Protein AF-A0A386RF47-F1 (afdb_monomer)

Sequence (191 aa):
MPALINGEPAQDITVKVTYTKDGATKPGTGDDHKGDKPGQDNTVKVTVQFLDQDEDDKIVTDADQVMTGKAGNKIDWKLNSDGKLELNAPKHYVLGDNKNNPDFNNFPDLFSDADQTYKVYVKHAKELVSAATHEGDSNYYRRITRAITQNVPGQKPTTITDSIIFTRNGVKDEVTGDVTYGKWTLATTDK

InterPro domains:
  IPR041495 Mub B2-like domain [PF17966] (141-188)
  IPR041558 Mucin binding domain [PF17965] (45-124)

Structure (mmCIF, N/CA/C/O backbone):
data_AF-A0A386RF47-F1
#
_entry.id   AF-A0A386RF47-F1
#
loop_
_atom_site.group_PDB
_atom_site.id
_atom_site.type_symbol
_atom_site.label_atom_id
_atom_site.label_alt_id
_atom_site.label_comp_id
_atom_site.label_asym_id
_atom_site.label_entity_id
_atom_site.label_seq_id
_atom_site.pdbx_PDB_ins_code
_atom_site.Cartn_x
_atom_site.Cartn_y
_atom_site.Cartn_z
_atom_site.occupancy
_atom_site.B_iso_or_equiv
_atom_site.auth_seq_id
_atom_site.auth_comp_id
_atom_site.auth_asym_id
_atom_site.auth_atom_id
_atom_site.pdbx_PDB_model_num
ATOM 1 N N . MET A 1 1 ? -22.511 -10.247 29.618 1.00 41.19 1 MET A N 1
ATOM 2 C CA . MET A 1 1 ? -23.166 -10.262 28.290 1.00 41.19 1 MET A CA 1
ATOM 3 C C . MET A 1 1 ? -22.098 -9.906 27.270 1.00 41.19 1 MET A C 1
ATOM 5 O O . MET A 1 1 ? -21.335 -8.994 27.577 1.00 41.19 1 MET A O 1
ATOM 9 N N . PRO A 1 2 ? -21.940 -10.641 26.158 1.00 48.72 2 PRO A N 1
ATOM 10 C CA . PRO A 1 2 ? -20.833 -10.398 25.244 1.00 48.72 2 PRO A CA 1
ATOM 11 C C . PRO A 1 2 ? -21.065 -9.047 24.565 1.00 48.72 2 PRO A C 1
ATOM 13 O O . PRO A 1 2 ? -22.069 -8.844 23.895 1.00 48.72 2 PRO A O 1
ATOM 16 N N . ALA A 1 3 ? -20.160 -8.103 24.801 1.00 56.44 3 ALA A N 1
ATOM 17 C CA . ALA A 1 3 ? -20.236 -6.730 24.304 1.00 56.44 3 ALA A CA 1
ATOM 18 C C . ALA A 1 3 ? -19.913 -6.587 22.800 1.00 56.44 3 ALA A C 1
ATOM 20 O O . ALA A 1 3 ? -19.839 -5.475 22.279 1.00 56.44 3 ALA A O 1
ATOM 21 N N . LEU A 1 4 ? -19.740 -7.717 22.111 1.00 50.25 4 LEU A N 1
ATOM 22 C CA . LEU A 1 4 ? -19.580 -7.803 20.668 1.00 50.25 4 LEU A CA 1
ATOM 23 C C . LEU A 1 4 ? -20.781 -8.543 20.072 1.00 50.25 4 LEU A C 1
ATOM 25 O O . LEU A 1 4 ? -21.104 -9.649 20.510 1.00 50.25 4 LEU A O 1
ATOM 29 N N . ILE A 1 5 ? -21.399 -7.958 19.049 1.00 53.66 5 ILE A N 1
ATOM 30 C CA . ILE A 1 5 ? -22.415 -8.599 18.207 1.00 53.66 5 ILE A CA 1
ATOM 31 C C . ILE A 1 5 ? -21.780 -8.749 16.821 1.00 53.66 5 ILE A C 1
ATOM 33 O O . ILE A 1 5 ? -21.400 -7.759 16.207 1.00 53.66 5 ILE A O 1
ATOM 37 N N . ASN A 1 6 ? -21.593 -9.987 16.352 1.00 62.91 6 ASN A N 1
ATOM 38 C CA . ASN A 1 6 ? -20.930 -10.303 15.073 1.00 62.91 6 ASN A CA 1
ATOM 39 C C . ASN A 1 6 ? -19.520 -9.693 14.891 1.00 62.91 6 ASN A C 1
ATOM 41 O O . ASN A 1 6 ? -19.099 -9.417 13.774 1.00 62.91 6 ASN A O 1
ATOM 45 N N . GLY A 1 7 ? -18.769 -9.499 15.981 1.00 56.91 7 GLY A N 1
ATOM 46 C CA . GLY A 1 7 ? -17.408 -8.946 15.929 1.00 56.91 7 GLY A CA 1
ATOM 47 C C . GLY A 1 7 ? -17.332 -7.415 15.930 1.00 56.91 7 GLY A C 1
ATOM 48 O O . GLY A 1 7 ? -16.228 -6.874 15.905 1.00 56.91 7 GLY A O 1
ATOM 49 N N . GLU A 1 8 ? -18.470 -6.724 16.029 1.00 59.91 8 GLU A N 1
ATOM 50 C CA . GLU A 1 8 ? -18.542 -5.279 16.249 1.00 59.91 8 GLU A CA 1
ATOM 51 C C . GLU A 1 8 ? -18.989 -4.932 17.680 1.00 59.91 8 GLU A C 1
ATOM 53 O O . GLU A 1 8 ? -19.813 -5.655 18.247 1.00 59.91 8 GLU A O 1
ATOM 58 N N . PRO A 1 9 ? -18.502 -3.821 18.271 1.00 56.47 9 PRO A N 1
ATOM 59 C CA . PRO A 1 9 ? -19.021 -3.280 19.522 1.00 56.47 9 PRO A CA 1
ATOM 60 C C . PRO A 1 9 ? -20.518 -2.999 19.411 1.00 56.47 9 PRO A C 1
ATOM 62 O O . PRO A 1 9 ? -20.956 -2.358 18.453 1.00 56.47 9 PRO A O 1
ATOM 65 N N . ALA A 1 10 ? -21.291 -3.481 20.386 1.00 51.41 10 ALA A N 1
ATOM 66 C CA . ALA A 1 10 ? -22.732 -3.251 20.448 1.00 51.41 10 ALA A CA 1
ATOM 67 C C . ALA A 1 10 ? -23.031 -1.742 20.451 1.00 51.41 10 ALA A C 1
ATOM 69 O O . ALA A 1 10 ? -22.541 -1.035 21.320 1.00 51.41 10 ALA A O 1
ATOM 70 N N . GLN A 1 11 ? -23.810 -1.247 19.487 1.00 43.16 11 GLN A N 1
ATOM 71 C CA . GLN A 1 11 ? -24.194 0.169 19.417 1.00 43.16 11 GLN A CA 1
ATOM 72 C C . GLN A 1 11 ? -25.084 0.552 20.613 1.00 43.16 11 GLN A C 1
ATOM 74 O O . GLN A 1 11 ? -25.848 -0.287 21.098 1.00 43.16 11 GLN A O 1
ATOM 79 N N . ASP A 1 12 ? -25.036 1.811 21.061 1.00 37.78 12 ASP A N 1
ATOM 80 C CA . ASP A 1 12 ? -26.032 2.346 21.996 1.00 37.78 12 ASP A CA 1
ATOM 81 C C . ASP A 1 12 ? -27.431 2.156 21.377 1.00 37.78 12 ASP A C 1
ATOM 83 O O . ASP A 1 12 ? -27.737 2.679 20.303 1.00 37.78 12 ASP A O 1
ATOM 87 N N . ILE A 1 13 ? -28.283 1.338 22.002 1.00 31.53 13 ILE A N 1
ATOM 88 C CA . ILE A 1 13 ? -29.559 0.936 21.399 1.00 31.53 13 ILE A CA 1
ATOM 89 C C . ILE A 1 13 ? -30.555 2.098 21.494 1.00 31.53 13 ILE A C 1
ATOM 91 O O . ILE A 1 13 ? -31.115 2.373 22.552 1.00 31.53 13 ILE A O 1
ATOM 95 N N . THR A 1 14 ? -30.833 2.749 20.365 1.00 26.83 14 THR A N 1
ATOM 96 C CA . THR A 1 14 ? -32.046 3.552 20.139 1.00 26.83 14 THR A CA 1
ATOM 97 C C . THR A 1 14 ? -32.549 3.294 18.716 1.00 26.83 14 THR A C 1
ATOM 99 O O . THR A 1 14 ? -31.851 3.555 17.742 1.00 26.83 14 THR A O 1
ATOM 102 N N . VAL A 1 15 ? -33.763 2.746 18.585 1.00 24.61 15 VAL A N 1
ATOM 103 C CA . VAL A 1 15 ? -34.334 2.260 17.313 1.00 24.61 15 VAL A CA 1
ATOM 104 C C . VAL A 1 15 ? -35.153 3.351 16.611 1.00 24.61 15 VAL A C 1
ATOM 106 O O . VAL A 1 15 ? -36.163 3.792 17.158 1.00 24.61 15 VAL A O 1
ATOM 109 N N . LYS A 1 16 ? -34.780 3.727 15.375 1.00 24.53 16 LYS A N 1
ATOM 110 C CA . LYS A 1 16 ? -35.642 4.410 14.379 1.00 24.53 16 LYS A CA 1
ATOM 111 C C . LYS A 1 16 ? -35.274 3.962 12.951 1.00 24.53 16 LYS A C 1
ATOM 113 O O . LYS A 1 16 ? -34.096 3.841 12.641 1.00 24.53 16 LYS A O 1
ATOM 118 N N . VAL A 1 17 ? -36.278 3.712 12.099 1.00 24.98 17 VAL A N 1
ATOM 119 C CA . VAL A 1 17 ? -36.166 3.083 10.758 1.00 24.98 17 VAL A CA 1
ATOM 120 C C . VAL A 1 17 ? -36.855 3.941 9.684 1.00 24.98 17 VAL A C 1
ATOM 122 O O . VAL A 1 17 ? -37.983 4.356 9.931 1.00 24.98 17 VAL A O 1
ATOM 125 N N . THR A 1 18 ? -36.238 4.114 8.496 1.00 23.58 18 THR A N 1
ATOM 126 C CA . THR A 1 18 ? -36.898 4.468 7.202 1.00 23.58 18 THR A CA 1
ATOM 127 C C . THR A 1 18 ? -35.959 4.281 5.981 1.00 23.58 18 THR A C 1
ATOM 129 O O . THR A 1 18 ? -34.751 4.432 6.131 1.00 23.58 18 THR A O 1
ATOM 132 N N . TYR A 1 19 ? -36.509 3.996 4.781 1.00 23.02 19 TYR A N 1
ATOM 133 C CA . TYR A 1 19 ? -35.810 3.687 3.502 1.00 23.02 19 TYR A CA 1
ATOM 134 C C . TYR A 1 19 ? -36.346 4.503 2.300 1.00 23.02 19 TYR A C 1
ATOM 136 O O . TYR A 1 19 ? -37.539 4.784 2.313 1.00 23.02 19 TYR A O 1
ATOM 144 N N . THR A 1 20 ? -35.534 4.721 1.235 1.00 24.47 20 THR A N 1
ATOM 145 C CA . THR A 1 20 ? -35.906 4.673 -0.222 1.00 24.47 20 THR A CA 1
ATOM 146 C C . THR A 1 20 ? -34.678 4.705 -1.184 1.00 24.47 20 THR A C 1
ATOM 148 O O . THR A 1 20 ? -33.558 4.886 -0.720 1.00 24.47 20 THR A O 1
ATOM 151 N N . LYS A 1 21 ? -34.903 4.489 -2.504 1.00 27.05 21 LYS A N 1
ATOM 152 C CA . LYS A 1 21 ? -34.100 3.780 -3.545 1.00 27.05 21 LYS A CA 1
ATOM 153 C C . LYS A 1 21 ? -33.828 4.585 -4.865 1.00 27.05 21 LYS A C 1
ATOM 155 O O . LYS A 1 21 ? -34.630 5.451 -5.183 1.00 27.05 21 LYS A O 1
ATOM 160 N N . ASP A 1 22 ? -32.779 4.166 -5.615 1.00 25.97 22 ASP A N 1
ATOM 161 C CA . ASP A 1 22 ? -32.371 4.234 -7.067 1.00 25.97 22 ASP A CA 1
ATOM 162 C C . ASP A 1 22 ? -32.354 5.509 -7.950 1.00 25.97 22 ASP A C 1
ATOM 164 O O . ASP A 1 22 ? -33.287 6.304 -7.963 1.00 25.97 22 ASP A O 1
ATOM 168 N N . GLY A 1 23 ? -31.372 5.537 -8.883 1.00 26.94 23 GLY A N 1
ATOM 169 C CA . GLY A 1 23 ? -31.487 6.127 -10.241 1.00 26.94 23 GLY A CA 1
ATOM 170 C C . GLY A 1 23 ? -30.151 6.396 -10.981 1.00 26.94 23 GLY A C 1
ATOM 171 O O . GLY A 1 23 ? -29.208 6.845 -10.352 1.00 26.94 23 GLY A O 1
ATOM 172 N N . ALA A 1 24 ? -30.056 6.138 -12.299 1.00 26.02 24 ALA A N 1
ATOM 173 C CA . ALA A 1 24 ? -28.822 5.929 -13.101 1.00 26.02 24 ALA A CA 1
ATOM 174 C C . ALA A 1 24 ? -28.455 6.999 -14.188 1.00 26.02 24 ALA A C 1
ATOM 176 O O . ALA A 1 24 ? -29.261 7.873 -14.489 1.00 26.02 24 ALA A O 1
ATOM 177 N N . THR A 1 25 ? -27.302 6.780 -14.875 1.00 24.55 25 THR A N 1
ATOM 178 C CA . THR A 1 25 ? -26.878 7.092 -16.293 1.00 24.55 25 THR A CA 1
ATOM 179 C C . THR A 1 25 ? -25.822 8.195 -16.639 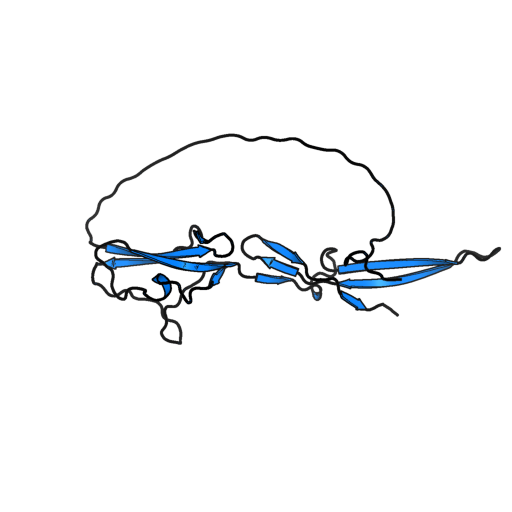1.00 24.55 25 THR A C 1
ATOM 181 O O . THR A 1 25 ? -25.787 9.262 -16.041 1.00 24.55 25 THR A O 1
ATOM 184 N N . LYS A 1 26 ? -24.955 7.870 -17.639 1.00 32.53 26 LYS A N 1
ATOM 185 C CA . LYS A 1 26 ? -23.865 8.612 -18.381 1.00 32.53 26 LYS A CA 1
ATOM 186 C C . LYS A 1 26 ? -24.443 9.259 -19.686 1.00 32.53 26 LYS A C 1
ATOM 188 O O . LYS A 1 26 ? -25.531 8.783 -20.020 1.00 32.53 26 LYS A O 1
ATOM 193 N N . PRO A 1 27 ? -23.817 10.180 -20.503 1.00 32.12 27 PRO A N 1
ATOM 194 C CA . PRO A 1 27 ? -22.562 9.964 -21.306 1.00 32.12 27 PRO A CA 1
ATOM 195 C C . PRO A 1 27 ? -21.744 11.206 -21.861 1.00 32.12 27 PRO A C 1
ATOM 197 O O . PRO A 1 27 ? -22.190 12.342 -21.768 1.00 32.12 27 PRO A O 1
ATOM 200 N N . GLY A 1 28 ? -20.597 10.937 -22.548 1.00 26.44 28 GLY A N 1
ATOM 201 C CA . GLY A 1 28 ? -19.960 11.704 -23.679 1.00 26.44 28 GLY A CA 1
ATOM 202 C C . GLY A 1 28 ? -18.738 12.628 -23.389 1.00 26.44 28 GLY A C 1
ATOM 203 O O . GLY A 1 28 ? -18.701 13.178 -22.298 1.00 26.44 28 GLY A O 1
ATOM 204 N N . THR A 1 29 ? -17.734 12.948 -24.249 1.00 23.41 29 THR A N 1
ATOM 205 C CA . THR A 1 29 ? -17.041 12.410 -25.477 1.00 23.41 29 THR A CA 1
ATOM 206 C C . THR A 1 29 ? -15.908 13.391 -25.932 1.00 23.41 29 THR A C 1
ATOM 208 O O . THR A 1 29 ? -16.079 14.586 -25.710 1.00 23.41 29 THR A O 1
ATOM 211 N N . GLY A 1 30 ? -14.865 12.902 -26.650 1.00 24.03 30 GLY A N 1
ATOM 212 C CA . GLY A 1 30 ? -13.961 13.612 -27.616 1.00 24.03 30 GLY A CA 1
ATOM 213 C C . GLY A 1 30 ? -12.607 14.149 -27.086 1.00 24.03 30 GLY A C 1
ATOM 214 O O . GLY A 1 30 ? -12.539 14.515 -25.919 1.00 24.03 30 GLY A O 1
ATOM 215 N N . ASP A 1 31 ? -11.494 14.296 -27.825 1.00 25.02 31 ASP A N 1
ATOM 216 C CA . ASP A 1 31 ? -10.982 13.822 -29.136 1.00 25.02 31 ASP A CA 1
ATOM 217 C C . ASP A 1 31 ? -9.456 14.161 -29.208 1.00 25.02 31 ASP A C 1
ATOM 219 O O . ASP A 1 31 ? -9.004 15.134 -28.608 1.00 25.02 31 ASP A O 1
ATOM 223 N N . ASP A 1 32 ? -8.706 13.319 -29.922 1.00 28.41 32 ASP A N 1
ATOM 224 C CA . ASP A 1 32 ? -7.393 13.346 -30.613 1.00 28.41 32 ASP A CA 1
ATOM 225 C C . ASP A 1 32 ? -6.459 14.591 -30.601 1.00 28.41 32 ASP A C 1
ATOM 227 O O . ASP A 1 32 ? -6.928 15.716 -30.711 1.00 28.41 32 ASP A O 1
ATOM 231 N N . HIS A 1 33 ? -5.124 14.388 -30.710 1.00 30.47 33 HIS A N 1
ATOM 232 C CA . HIS A 1 33 ? -4.282 14.840 -31.857 1.00 30.47 33 HIS A CA 1
ATOM 233 C C . HIS A 1 33 ? -2.788 14.415 -31.781 1.00 30.47 33 HIS A C 1
ATOM 235 O O . HIS A 1 33 ? -2.177 14.314 -30.721 1.00 30.47 33 HIS A O 1
ATOM 241 N N . LYS A 1 34 ? -2.230 14.168 -32.978 1.00 32.28 34 LYS A N 1
ATOM 242 C CA . LYS A 1 34 ? -0.925 13.587 -33.370 1.00 32.28 34 LYS A CA 1
ATOM 243 C C . LYS A 1 34 ? 0.150 14.670 -33.602 1.00 32.28 34 LYS A C 1
ATOM 245 O O . LYS A 1 34 ? -0.190 15.781 -33.997 1.00 32.28 34 LYS A O 1
ATOM 250 N N . GLY A 1 35 ? 1.441 14.328 -33.501 1.00 26.30 35 GLY A N 1
ATOM 251 C CA . GLY A 1 35 ? 2.545 15.165 -34.009 1.00 26.30 35 GLY A CA 1
ATOM 252 C C . GLY A 1 35 ? 3.852 14.387 -34.233 1.00 26.30 35 GLY A C 1
ATOM 253 O O . GLY A 1 35 ? 4.311 13.692 -33.333 1.00 26.30 35 GLY A O 1
ATOM 254 N N . ASP A 1 36 ? 4.413 14.477 -35.446 1.00 29.77 36 ASP A N 1
ATOM 255 C CA . ASP A 1 36 ? 5.554 13.701 -35.971 1.00 29.77 36 ASP A CA 1
ATOM 256 C C . ASP A 1 36 ? 6.963 14.304 -35.682 1.00 29.77 36 ASP A C 1
ATOM 258 O O . ASP A 1 36 ? 7.117 15.496 -35.426 1.00 29.77 36 ASP A O 1
ATOM 262 N N . LYS A 1 37 ? 7.986 13.427 -35.779 1.00 39.19 37 LYS A N 1
ATOM 263 C CA . LYS A 1 37 ? 9.476 13.586 -35.761 1.00 39.19 37 LYS A CA 1
ATOM 264 C C . LYS A 1 37 ? 10.020 14.510 -36.893 1.00 39.19 37 LYS A C 1
ATOM 266 O O . LYS A 1 37 ? 9.303 14.615 -37.888 1.00 39.19 37 LYS A O 1
ATOM 271 N N . PRO A 1 38 ? 11.260 15.101 -36.868 1.00 41.16 38 PRO A N 1
ATOM 272 C CA . PRO A 1 38 ? 12.550 14.354 -36.892 1.00 41.16 38 PRO A CA 1
ATOM 273 C C . PRO A 1 38 ? 13.835 15.029 -36.320 1.00 41.16 38 PRO A C 1
ATOM 275 O O . PRO A 1 38 ? 13.941 16.245 -36.208 1.00 41.16 38 PRO A O 1
ATOM 278 N N . GLY A 1 39 ? 14.874 14.218 -36.055 1.00 34.06 39 GLY A N 1
ATOM 279 C CA . GLY A 1 39 ? 16.254 14.678 -35.817 1.00 34.06 39 GLY A CA 1
ATOM 280 C C . GLY A 1 39 ? 17.220 13.529 -35.493 1.00 34.06 39 GLY A C 1
ATOM 281 O O . GLY A 1 39 ? 17.117 12.918 -34.437 1.00 34.06 39 GLY A O 1
ATOM 282 N N . GLN A 1 40 ? 18.133 13.213 -36.416 1.00 44.09 40 GLN A N 1
ATOM 283 C CA . GLN A 1 40 ? 19.126 12.140 -36.309 1.00 44.09 40 GLN A CA 1
ATOM 284 C C . GLN A 1 40 ? 20.340 12.596 -35.482 1.00 44.09 40 GLN A C 1
ATOM 286 O O . GLN A 1 40 ? 21.329 13.090 -36.011 1.00 44.09 40 GLN A O 1
ATOM 291 N N . ASP A 1 41 ? 20.246 12.403 -34.173 1.00 49.69 41 ASP A N 1
ATOM 292 C CA . ASP A 1 41 ? 21.357 11.977 -33.319 1.00 49.69 41 ASP A CA 1
ATOM 293 C C . ASP A 1 41 ? 20.901 10.590 -32.840 1.00 49.69 41 ASP A C 1
ATOM 295 O O . ASP A 1 41 ? 19.740 10.474 -32.448 1.00 49.69 41 ASP A O 1
ATOM 299 N N . ASN A 1 42 ? 21.698 9.520 -32.959 1.00 65.31 42 ASN A N 1
ATOM 300 C CA . ASN A 1 42 ? 21.257 8.142 -32.631 1.00 65.31 42 ASN A CA 1
ATOM 301 C C . ASN A 1 42 ? 21.118 7.934 -31.102 1.00 65.31 42 ASN A C 1
ATOM 303 O O . ASN A 1 42 ? 21.665 6.995 -30.524 1.00 65.31 42 ASN A O 1
ATOM 307 N N . THR A 1 43 ? 20.434 8.860 -30.439 1.00 77.19 43 THR A N 1
ATOM 308 C CA . THR A 1 43 ? 20.022 8.819 -29.048 1.00 77.19 43 THR A CA 1
ATOM 309 C C . THR A 1 43 ? 18.780 7.943 -28.952 1.00 77.19 43 THR A C 1
ATOM 311 O O . THR A 1 43 ? 17.746 8.253 -29.544 1.00 77.19 43 THR A O 1
ATOM 314 N N . VAL A 1 44 ? 18.898 6.861 -28.197 1.00 81.75 44 VAL A N 1
ATOM 315 C CA . VAL A 1 44 ? 17.835 5.904 -27.888 1.00 81.75 44 VAL A CA 1
ATOM 316 C C . VAL A 1 44 ? 17.455 6.007 -26.413 1.00 81.75 44 VAL A C 1
ATOM 318 O O . VAL A 1 44 ? 18.152 6.652 -25.616 1.00 81.75 44 VAL A O 1
ATOM 321 N N . LYS A 1 45 ? 16.346 5.369 -26.043 1.00 86.19 45 LYS A N 1
ATOM 322 C CA . LYS A 1 45 ? 15.822 5.333 -24.678 1.00 86.19 45 LYS A CA 1
ATOM 323 C C . LYS A 1 45 ? 15.861 3.927 -24.095 1.00 86.19 45 LYS A C 1
ATOM 325 O O . LYS A 1 45 ? 15.516 2.958 -24.763 1.00 86.19 45 LYS A O 1
ATOM 330 N N . VAL A 1 46 ? 16.190 3.840 -22.814 1.00 85.69 46 VAL A N 1
ATOM 331 C CA . VAL A 1 46 ? 15.840 2.689 -21.979 1.00 85.69 46 VAL A CA 1
ATOM 332 C C . VAL A 1 46 ? 14.812 3.163 -20.967 1.00 85.69 46 VAL A C 1
ATOM 334 O O . VAL A 1 46 ? 15.077 4.085 -20.194 1.00 85.69 46 VAL A O 1
ATOM 337 N N . THR A 1 47 ? 13.640 2.541 -21.002 1.00 88.56 47 THR A N 1
ATOM 338 C CA . THR A 1 47 ? 12.523 2.834 -20.106 1.00 88.56 47 THR A CA 1
ATOM 339 C C . THR A 1 47 ? 12.366 1.706 -19.100 1.00 88.56 47 THR A C 1
ATOM 341 O O . THR A 1 47 ? 12.179 0.551 -19.484 1.00 88.56 47 THR A O 1
ATOM 344 N N . VAL A 1 48 ? 12.393 2.040 -17.815 1.00 87.75 48 VAL A N 1
ATOM 345 C CA . VAL A 1 48 ? 11.887 1.173 -16.752 1.00 87.75 48 VAL A CA 1
ATOM 346 C C . VAL A 1 48 ? 10.415 1.512 -16.555 1.00 87.75 48 VAL A C 1
ATOM 348 O O . VAL A 1 48 ? 10.098 2.609 -16.096 1.00 87.75 48 VAL A O 1
ATOM 351 N N . GLN A 1 49 ? 9.535 0.587 -16.933 1.00 93.69 49 GLN A N 1
ATOM 352 C CA . GLN A 1 49 ? 8.086 0.738 -16.812 1.00 93.69 49 GLN A CA 1
ATOM 353 C C . GLN A 1 49 ? 7.583 -0.013 -15.583 1.00 93.69 49 GLN A C 1
ATOM 355 O O . GLN A 1 49 ? 7.841 -1.210 -15.436 1.00 93.69 49 GLN A O 1
ATOM 360 N N . PHE A 1 50 ? 6.842 0.673 -14.717 1.00 91.31 50 PHE A N 1
ATOM 361 C CA . PHE A 1 50 ? 6.301 0.063 -13.506 1.00 91.31 50 PHE A CA 1
ATOM 362 C C . PHE A 1 50 ? 4.911 -0.529 -13.744 1.00 91.31 50 PHE A C 1
ATOM 364 O O . PHE A 1 50 ? 4.037 0.121 -14.320 1.00 91.31 50 PHE A O 1
ATOM 371 N N . LEU A 1 51 ? 4.720 -1.764 -13.281 1.00 93.69 51 LEU A N 1
ATOM 372 C CA . LEU A 1 51 ? 3.463 -2.504 -13.335 1.00 93.69 51 LEU A CA 1
ATOM 373 C C . LEU A 1 51 ? 2.977 -2.797 -11.916 1.00 93.69 51 LEU A C 1
ATOM 375 O O . LEU A 1 51 ? 3.732 -3.316 -11.093 1.00 93.69 51 LEU A O 1
ATOM 379 N N . ASP A 1 52 ? 1.727 -2.467 -11.641 1.00 95.88 52 ASP A N 1
ATOM 380 C CA . ASP A 1 52 ? 1.103 -2.601 -10.335 1.00 95.88 52 ASP A CA 1
ATOM 381 C C . ASP A 1 52 ? 0.473 -3.982 -10.139 1.00 95.88 52 ASP A C 1
ATOM 383 O O . ASP A 1 52 ? -0.555 -4.305 -10.730 1.00 95.88 52 ASP A O 1
ATOM 387 N N . GLN A 1 53 ? 1.081 -4.793 -9.276 1.00 94.56 53 GLN A N 1
ATOM 388 C CA . GLN A 1 53 ? 0.602 -6.142 -8.969 1.00 94.56 53 GLN A CA 1
ATOM 389 C C . GLN A 1 53 ? -0.689 -6.166 -8.146 1.00 94.56 53 GLN A C 1
ATOM 391 O O . GLN A 1 53 ? -1.340 -7.211 -8.101 1.00 94.56 53 GLN A O 1
ATOM 396 N N . ASP A 1 54 ? -1.049 -5.069 -7.476 1.00 92.44 54 ASP A N 1
ATOM 397 C CA . ASP A 1 54 ? -2.313 -4.979 -6.740 1.00 92.44 54 ASP A CA 1
ATOM 398 C C . ASP A 1 54 ? -3.489 -4.610 -7.679 1.00 92.44 54 ASP A C 1
ATOM 400 O O . ASP A 1 54 ? -4.648 -4.821 -7.315 1.00 92.44 54 ASP A O 1
ATOM 404 N N . GLU A 1 55 ? -3.196 -4.163 -8.910 1.00 94.19 55 GLU A N 1
ATOM 405 C CA . GLU A 1 55 ? -4.152 -3.857 -9.988 1.00 94.19 55 GLU A CA 1
ATOM 406 C C . GLU A 1 55 ? -3.902 -4.692 -11.267 1.00 94.19 55 GLU A C 1
ATOM 408 O O . GLU A 1 55 ? -3.891 -4.161 -12.379 1.00 94.19 55 GLU A O 1
ATOM 413 N N . ASP A 1 56 ? -3.707 -6.008 -11.136 1.00 96.06 56 ASP A N 1
ATOM 414 C CA . ASP A 1 56 ? -3.552 -6.945 -12.269 1.00 96.06 56 ASP A CA 1
ATOM 415 C C . ASP A 1 56 ? -2.439 -6.551 -13.272 1.00 96.06 56 ASP A C 1
ATOM 417 O O . ASP A 1 56 ? -2.612 -6.614 -14.493 1.00 96.06 56 ASP A O 1
ATOM 421 N N . ASP A 1 57 ? -1.276 -6.141 -12.757 1.00 95.81 57 ASP A N 1
ATOM 422 C CA . ASP A 1 57 ? -0.100 -5.696 -13.520 1.00 95.81 57 ASP A CA 1
ATOM 423 C C . ASP A 1 57 ? -0.372 -4.486 -14.434 1.00 95.81 57 ASP A C 1
ATOM 425 O O . ASP A 1 57 ? 0.263 -4.308 -15.482 1.00 95.81 57 ASP A O 1
ATOM 429 N N . LYS A 1 58 ? -1.315 -3.622 -14.053 1.00 96.38 58 LYS A N 1
ATOM 430 C CA . LYS A 1 58 ? -1.608 -2.389 -14.786 1.00 96.38 58 LYS A CA 1
ATOM 431 C C . LYS A 1 58 ? -0.427 -1.418 -14.740 1.00 96.38 58 LYS A C 1
ATOM 433 O O . LYS A 1 58 ? 0.285 -1.309 -13.749 1.00 96.38 58 LYS A O 1
ATOM 438 N N . ILE A 1 59 ? -0.216 -0.684 -15.834 1.00 92.75 59 ILE A N 1
ATOM 439 C CA . ILE A 1 59 ? 0.852 0.319 -15.919 1.00 92.75 59 ILE A CA 1
ATOM 440 C C . ILE A 1 59 ? 0.588 1.445 -14.915 1.00 92.75 59 ILE A C 1
ATOM 442 O O . ILE A 1 59 ? -0.482 2.061 -14.939 1.00 92.75 59 ILE A O 1
ATOM 446 N N . VAL A 1 60 ? 1.597 1.759 -14.102 1.00 89.50 60 VAL A N 1
ATOM 447 C CA . VAL A 1 60 ? 1.605 2.963 -13.268 1.00 89.50 60 VAL A CA 1
ATOM 448 C C . VAL A 1 60 ? 1.923 4.159 -14.163 1.00 89.50 60 VAL A C 1
ATOM 450 O O . VAL A 1 60 ? 3.031 4.297 -14.681 1.00 89.50 60 VAL A O 1
ATOM 453 N N . THR A 1 61 ? 0.936 5.019 -14.390 1.00 88.56 61 THR A N 1
ATOM 454 C CA . THR A 1 61 ? 1.066 6.171 -15.292 1.00 88.56 61 THR A CA 1
ATOM 455 C C . THR A 1 61 ? 2.029 7.222 -14.741 1.00 88.56 61 THR A C 1
ATOM 457 O O . THR A 1 61 ? 2.077 7.442 -13.533 1.00 88.56 61 THR A O 1
ATOM 460 N N . ASP A 1 62 ? 2.763 7.898 -15.631 1.00 85.88 62 ASP A N 1
ATOM 461 C CA . ASP A 1 62 ? 3.689 9.003 -15.316 1.00 85.88 62 ASP A CA 1
ATOM 462 C C . ASP A 1 62 ? 4.796 8.658 -14.302 1.00 85.88 62 ASP A C 1
ATOM 464 O O . ASP A 1 62 ? 5.361 9.535 -13.646 1.00 85.88 62 ASP A O 1
ATOM 468 N N . ALA A 1 63 ? 5.119 7.370 -14.184 1.00 84.00 63 ALA A N 1
ATOM 469 C CA . ALA A 1 63 ? 6.060 6.849 -13.200 1.00 84.00 63 ALA A CA 1
ATOM 470 C C . ALA A 1 63 ? 7.326 6.231 -13.812 1.00 84.00 63 ALA A C 1
ATOM 472 O O . ALA A 1 63 ? 8.228 5.828 -13.076 1.00 84.00 63 ALA A O 1
ATOM 473 N N . ASP A 1 64 ? 7.397 6.155 -15.140 1.00 82.06 64 ASP A N 1
ATOM 474 C CA . ASP A 1 64 ? 8.512 5.553 -15.864 1.00 82.06 64 ASP A CA 1
ATOM 475 C C . ASP A 1 64 ? 9.846 6.242 -15.535 1.00 82.06 64 ASP A C 1
ATOM 477 O O . ASP A 1 64 ? 9.958 7.472 -15.526 1.00 82.06 64 ASP A O 1
ATOM 481 N N . GLN A 1 65 ? 10.897 5.444 -15.335 1.00 81.38 65 GLN A N 1
ATOM 482 C CA . GLN A 1 65 ? 12.266 5.961 -15.298 1.00 81.38 65 GLN A CA 1
ATOM 483 C C . GLN A 1 65 ? 12.878 5.830 -16.683 1.00 81.38 65 GLN A C 1
ATOM 485 O O . GLN A 1 65 ? 12.970 4.734 -17.232 1.00 81.38 65 GLN A O 1
ATOM 490 N N . VAL A 1 66 ? 13.310 6.954 -17.246 1.00 85.12 66 VAL A N 1
ATOM 491 C CA . VAL A 1 66 ? 13.818 7.006 -18.616 1.00 85.12 66 VAL A CA 1
ATOM 492 C C . VAL A 1 66 ? 15.269 7.453 -18.607 1.00 85.12 66 VAL A C 1
ATOM 494 O O . VAL A 1 66 ? 15.591 8.551 -18.157 1.00 85.12 66 VAL A O 1
ATOM 497 N N . MET A 1 67 ? 16.130 6.611 -19.168 1.00 81.44 67 MET A N 1
ATOM 498 C CA . MET A 1 67 ? 17.516 6.941 -19.477 1.00 81.44 67 MET A CA 1
ATOM 499 C C . MET A 1 67 ? 17.653 7.140 -20.981 1.00 81.44 67 MET A C 1
ATOM 501 O O . MET A 1 67 ? 17.099 6.374 -21.769 1.00 81.44 67 MET A O 1
ATOM 505 N N . THR A 1 68 ? 18.410 8.154 -21.394 1.00 83.44 68 THR A N 1
ATOM 506 C CA . THR A 1 68 ? 18.666 8.431 -22.813 1.00 83.44 68 THR A CA 1
ATOM 507 C C . THR A 1 68 ? 20.155 8.461 -23.092 1.00 83.44 68 THR A C 1
ATOM 509 O O . THR A 1 68 ? 20.908 9.080 -22.340 1.00 83.44 68 THR A O 1
ATOM 512 N N . GLY A 1 69 ? 20.579 7.859 -24.195 1.00 78.75 69 GLY A N 1
ATOM 513 C CA . GLY A 1 69 ? 21.982 7.852 -24.585 1.00 78.75 69 GLY A CA 1
ATOM 514 C C . GLY A 1 69 ? 22.181 7.331 -25.996 1.00 78.75 69 GLY A C 1
ATOM 515 O O . GLY A 1 69 ? 21.245 6.870 -26.641 1.00 78.75 69 GLY A O 1
ATOM 516 N N . LYS A 1 70 ? 23.409 7.444 -26.502 1.00 83.06 70 LYS A N 1
ATOM 517 C CA . LYS A 1 70 ? 23.735 6.956 -27.845 1.00 83.06 70 LYS A CA 1
ATOM 518 C C . LYS A 1 70 ? 23.887 5.440 -27.835 1.00 83.06 70 LYS A C 1
ATOM 520 O O . LYS A 1 70 ? 24.451 4.896 -26.888 1.00 83.06 70 LYS A O 1
ATOM 525 N N . ALA A 1 71 ? 23.436 4.785 -28.901 1.00 82.38 71 ALA A N 1
ATOM 526 C CA . ALA A 1 71 ? 23.601 3.343 -29.079 1.00 82.38 71 ALA A CA 1
ATOM 527 C C . ALA A 1 71 ? 25.058 2.896 -28.841 1.00 82.38 71 ALA A C 1
ATOM 529 O O . ALA A 1 71 ? 26.001 3.530 -29.319 1.00 82.38 71 ALA A O 1
ATOM 530 N N . GLY A 1 72 ? 25.238 1.812 -28.086 1.00 81.50 72 GLY A N 1
ATOM 531 C CA . GLY A 1 72 ? 26.537 1.251 -27.705 1.00 81.50 72 GLY A CA 1
ATOM 532 C C . GLY A 1 72 ? 27.229 1.932 -26.518 1.00 81.50 72 GLY A C 1
ATOM 533 O O . GLY A 1 72 ? 28.186 1.371 -25.984 1.00 81.50 72 GLY A O 1
ATOM 534 N N . ASN A 1 73 ? 26.760 3.100 -26.060 1.00 87.88 73 ASN A N 1
ATOM 535 C CA . ASN A 1 73 ? 27.292 3.719 -24.845 1.00 87.88 73 ASN A CA 1
ATOM 536 C C . ASN A 1 73 ? 26.829 2.964 -23.595 1.00 87.88 73 ASN A C 1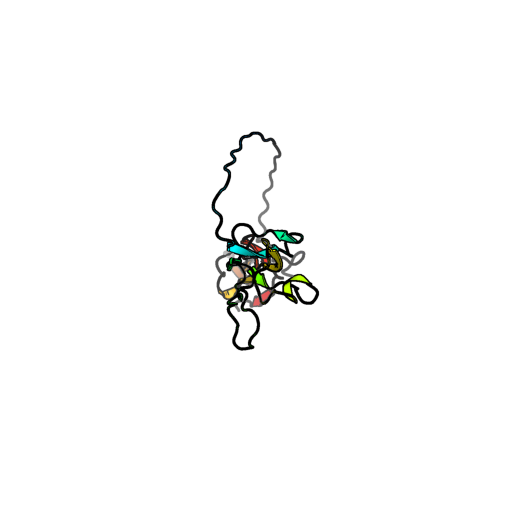
ATOM 538 O O . ASN A 1 73 ? 25.736 2.399 -23.567 1.00 87.88 73 ASN A O 1
ATOM 542 N N . LYS A 1 74 ? 27.645 3.020 -22.537 1.00 87.19 74 LYS A N 1
ATOM 543 C CA . LYS A 1 74 ? 27.260 2.525 -21.212 1.00 87.19 74 LYS A CA 1
ATOM 544 C C . LYS A 1 74 ? 26.079 3.305 -20.651 1.00 87.19 74 LYS A C 1
ATOM 546 O O . LYS A 1 74 ? 26.021 4.529 -20.791 1.00 87.19 74 LYS A O 1
ATOM 551 N N . ILE A 1 75 ? 25.186 2.587 -19.985 1.00 82.25 75 ILE A N 1
ATOM 552 C CA . ILE A 1 75 ? 24.115 3.175 -19.190 1.00 82.25 75 ILE A CA 1
ATOM 553 C C . ILE A 1 75 ? 24.673 3.434 -17.791 1.00 82.25 75 ILE A C 1
ATOM 555 O O . ILE A 1 75 ? 25.196 2.526 -17.146 1.00 82.25 75 ILE A O 1
ATOM 559 N N . ASP A 1 76 ? 24.591 4.683 -17.336 1.00 84.88 76 ASP A N 1
ATOM 560 C CA . ASP A 1 76 ? 25.029 5.072 -15.995 1.00 84.88 76 ASP A CA 1
ATOM 561 C C . ASP A 1 76 ? 23.904 4.814 -14.990 1.00 84.88 76 ASP A C 1
ATOM 563 O O . ASP A 1 76 ? 23.133 5.702 -14.620 1.00 84.88 76 ASP A O 1
ATOM 567 N N . TRP A 1 77 ? 23.739 3.542 -14.633 1.00 78.81 77 TRP A N 1
ATOM 568 C CA . TRP A 1 77 ? 22.765 3.131 -13.635 1.00 78.81 77 TRP A CA 1
ATOM 569 C C . TRP A 1 77 ? 23.169 3.633 -12.255 1.00 78.81 77 TRP A C 1
ATOM 571 O O . TRP A 1 77 ? 24.277 3.379 -11.781 1.00 78.81 77 TRP A O 1
ATOM 581 N N . LYS A 1 78 ? 22.226 4.265 -11.553 1.00 77.31 78 LYS A N 1
ATOM 582 C CA . LYS A 1 78 ? 22.397 4.513 -10.124 1.00 77.31 78 LYS A CA 1
ATOM 583 C C . LYS A 1 78 ? 22.416 3.166 -9.405 1.00 77.31 78 LYS A C 1
ATOM 585 O O . LYS A 1 78 ? 21.484 2.382 -9.556 1.00 77.31 78 LYS A O 1
ATOM 590 N N . LEU A 1 79 ? 23.465 2.895 -8.638 1.00 72.94 79 LEU A N 1
ATOM 591 C CA . LEU A 1 79 ? 23.589 1.671 -7.853 1.00 72.94 79 LEU A CA 1
ATOM 592 C C . LEU A 1 79 ? 23.410 1.975 -6.364 1.00 72.94 79 LEU A C 1
ATOM 594 O O . LEU A 1 79 ? 23.850 3.016 -5.876 1.00 72.94 79 LEU A O 1
ATOM 598 N N . ASN A 1 80 ? 22.796 1.044 -5.640 1.00 73.00 80 ASN A N 1
ATOM 599 C CA .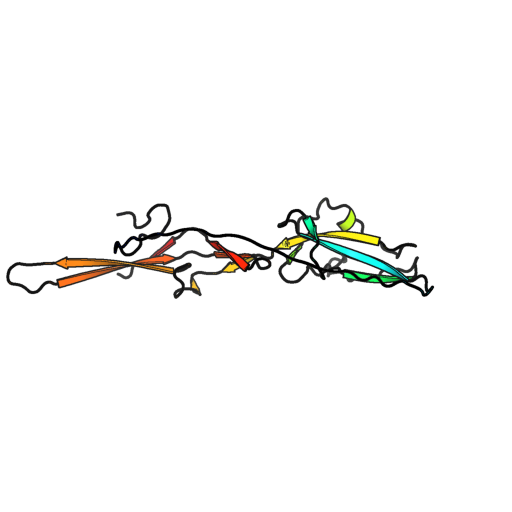 ASN A 1 80 ? 22.686 1.088 -4.189 1.00 73.00 80 ASN A CA 1
ATOM 600 C C . ASN A 1 80 ? 24.004 0.649 -3.515 1.00 73.00 80 ASN A C 1
ATOM 602 O O . ASN A 1 80 ? 24.984 0.301 -4.177 1.00 73.00 80 ASN A O 1
ATOM 606 N N . SER A 1 81 ? 24.031 0.634 -2.179 1.00 77.25 81 SER A N 1
ATOM 607 C CA . SER A 1 81 ? 25.217 0.261 -1.389 1.00 77.25 81 SER A CA 1
ATOM 608 C C . SER A 1 81 ? 25.748 -1.148 -1.663 1.00 77.25 81 SER A C 1
ATOM 610 O O . SER A 1 81 ? 26.926 -1.405 -1.426 1.00 77.25 81 SER A O 1
ATOM 612 N N . ASP A 1 82 ? 24.903 -2.041 -2.179 1.00 68.31 82 ASP A N 1
ATOM 613 C CA . ASP A 1 82 ? 25.252 -3.427 -2.494 1.00 68.31 82 ASP A CA 1
ATOM 614 C C . ASP A 1 82 ? 25.702 -3.594 -3.958 1.00 68.31 82 ASP A C 1
ATOM 616 O O . ASP A 1 82 ? 25.875 -4.718 -4.433 1.00 68.31 82 ASP A O 1
ATOM 620 N N . GLY A 1 83 ? 25.862 -2.488 -4.697 1.00 65.81 83 GLY A N 1
ATOM 621 C CA . GLY A 1 83 ? 26.265 -2.487 -6.103 1.00 65.81 83 GLY A CA 1
ATOM 622 C C . GLY A 1 83 ? 25.178 -2.967 -7.069 1.00 65.81 83 GLY A C 1
ATOM 623 O O . GLY A 1 83 ? 25.484 -3.282 -8.217 1.00 65.81 83 GLY A O 1
ATOM 624 N N . LYS A 1 84 ? 23.917 -3.045 -6.626 1.00 68.69 84 LYS A N 1
ATOM 625 C CA . LYS A 1 84 ? 22.766 -3.390 -7.476 1.00 68.69 84 LYS A CA 1
ATOM 626 C C . LYS A 1 84 ? 22.067 -2.132 -7.962 1.00 68.69 84 LYS A C 1
ATOM 628 O O . LYS A 1 84 ? 22.122 -1.114 -7.282 1.00 68.69 84 LYS A O 1
ATOM 633 N N . LEU A 1 85 ? 21.364 -2.224 -9.092 1.00 69.88 85 LEU A N 1
ATOM 634 C CA . LEU A 1 85 ? 20.525 -1.137 -9.596 1.00 69.88 85 LEU A CA 1
ATOM 635 C C . LEU A 1 85 ? 19.604 -0.601 -8.488 1.00 69.88 85 LEU A C 1
ATOM 637 O O . LEU A 1 85 ? 18.839 -1.348 -7.873 1.00 69.88 85 LEU A O 1
ATOM 641 N N . GLU A 1 86 ? 19.697 0.698 -8.229 1.00 75.69 86 GLU A N 1
ATOM 642 C CA . GLU A 1 86 ? 18.818 1.415 -7.319 1.00 75.69 86 GLU A CA 1
ATOM 643 C C . GLU A 1 86 ? 17.564 1.842 -8.079 1.00 75.69 86 GLU A C 1
ATOM 645 O O . GLU A 1 86 ? 17.578 2.786 -8.868 1.00 75.69 86 GLU A O 1
ATOM 650 N N . LEU A 1 87 ? 16.466 1.135 -7.828 1.00 75.62 87 LEU A N 1
ATOM 651 C CA . LEU A 1 87 ? 15.162 1.479 -8.374 1.00 75.62 87 LEU A CA 1
ATOM 652 C C . LEU A 1 87 ? 14.397 2.345 -7.380 1.00 75.62 87 LEU A C 1
ATOM 654 O O . LEU A 1 87 ? 14.027 1.891 -6.296 1.00 75.62 87 LEU A O 1
ATOM 658 N N . ASN A 1 88 ? 14.109 3.581 -7.778 1.00 73.56 88 ASN A N 1
ATOM 659 C CA . ASN A 1 88 ? 13.184 4.435 -7.038 1.00 73.56 88 ASN A CA 1
ATOM 660 C C . ASN A 1 88 ? 11.747 4.025 -7.375 1.00 73.56 88 ASN A C 1
ATOM 662 O O . ASN A 1 88 ? 11.228 4.404 -8.426 1.00 73.56 88 ASN A O 1
ATOM 666 N N . ALA A 1 89 ? 11.113 3.238 -6.505 1.00 82.31 89 ALA A N 1
ATOM 667 C CA . ALA A 1 89 ? 9.693 2.942 -6.660 1.00 82.31 89 ALA A CA 1
ATOM 668 C C . ALA A 1 89 ? 8.882 4.258 -6.722 1.00 82.31 89 ALA A C 1
ATOM 670 O O . ALA A 1 89 ? 9.245 5.230 -6.045 1.00 82.31 89 ALA A O 1
ATOM 671 N N . PRO A 1 90 ? 7.799 4.313 -7.517 1.00 87.44 90 PRO A N 1
ATOM 672 C CA . PRO A 1 90 ? 6.945 5.492 -7.586 1.00 87.44 90 PRO A CA 1
ATOM 673 C C . PRO A 1 90 ? 6.366 5.846 -6.211 1.00 87.44 90 PRO A C 1
ATOM 675 O O . PRO A 1 90 ? 6.237 4.998 -5.326 1.00 87.44 90 PRO A O 1
ATOM 678 N N . LYS A 1 91 ? 5.995 7.113 -6.013 1.00 87.25 91 LYS A N 1
ATOM 679 C CA . LYS A 1 91 ? 5.402 7.561 -4.747 1.00 87.25 91 LYS A CA 1
ATOM 680 C C . LYS A 1 91 ? 4.153 6.731 -4.426 1.00 87.25 91 LYS A C 1
ATOM 682 O O . LYS A 1 91 ? 3.334 6.534 -5.312 1.00 87.25 91 LYS A O 1
ATOM 687 N N . HIS A 1 92 ? 3.997 6.325 -3.164 1.00 91.88 92 HIS A N 1
ATOM 688 C CA . HIS A 1 92 ? 2.920 5.446 -2.672 1.00 91.88 92 HIS A CA 1
ATOM 689 C C . HIS A 1 92 ? 3.043 3.970 -3.085 1.00 91.88 92 HIS A C 1
ATOM 691 O O . HIS A 1 92 ? 2.188 3.171 -2.718 1.00 91.88 92 HIS A O 1
ATOM 697 N N . TYR A 1 93 ? 4.139 3.582 -3.741 1.00 92.81 93 TYR A N 1
ATOM 698 C CA . TYR A 1 93 ? 4.443 2.196 -4.081 1.00 92.81 93 TYR A CA 1
ATOM 699 C C . TYR A 1 93 ? 5.724 1.709 -3.397 1.00 92.81 93 TYR A C 1
ATOM 701 O O . TYR A 1 93 ? 6.596 2.483 -2.997 1.00 92.81 93 TYR A O 1
ATOM 709 N N . VAL A 1 94 ? 5.846 0.391 -3.300 1.00 90.62 94 VAL A N 1
ATOM 710 C CA . VAL A 1 94 ? 7.065 -0.337 -2.936 1.00 90.62 94 VAL A CA 1
ATOM 711 C C . VAL A 1 94 ? 7.367 -1.381 -4.010 1.00 90.62 94 VAL A C 1
ATOM 713 O O . VAL A 1 94 ? 6.492 -1.736 -4.799 1.00 90.62 94 VAL A O 1
ATOM 716 N N . LEU A 1 95 ? 8.601 -1.891 -4.066 1.00 89.38 95 LEU A N 1
ATOM 717 C CA . LEU A 1 95 ? 8.930 -2.976 -4.997 1.00 89.38 95 LEU A CA 1
ATOM 718 C C . LEU A 1 95 ? 8.059 -4.211 -4.719 1.00 89.38 95 LEU A C 1
ATOM 720 O O . LEU A 1 95 ? 7.932 -4.653 -3.575 1.00 89.38 95 LEU A O 1
ATOM 724 N N . GLY A 1 96 ? 7.467 -4.750 -5.785 1.00 89.25 96 GLY A N 1
ATOM 725 C CA . GLY A 1 96 ? 6.641 -5.951 -5.759 1.00 89.25 96 GLY A CA 1
ATOM 726 C C . GLY A 1 96 ? 7.474 -7.229 -5.850 1.00 89.25 96 GLY A C 1
ATOM 727 O O . GLY A 1 96 ? 8.690 -7.230 -5.632 1.00 89.25 96 GLY A O 1
ATOM 728 N N . ASP A 1 97 ? 6.826 -8.338 -6.204 1.00 88.31 97 ASP A N 1
ATOM 729 C CA . ASP A 1 97 ? 7.530 -9.597 -6.446 1.00 88.31 97 ASP A CA 1
ATOM 730 C C . ASP A 1 97 ? 8.166 -9.600 -7.839 1.00 88.31 97 ASP A C 1
ATOM 732 O O . ASP A 1 97 ? 7.511 -9.863 -8.845 1.00 88.31 97 ASP A O 1
ATOM 736 N N . ASN A 1 98 ? 9.467 -9.315 -7.877 1.00 86.38 98 ASN A N 1
ATOM 737 C CA . ASN A 1 98 ? 10.281 -9.348 -9.090 1.00 86.38 98 ASN A CA 1
ATOM 738 C C . ASN A 1 98 ? 11.230 -10.547 -9.154 1.00 86.38 98 ASN A C 1
ATOM 740 O O . ASN A 1 98 ? 12.050 -10.626 -10.067 1.00 86.38 98 ASN A O 1
ATOM 744 N N . LYS A 1 99 ? 11.149 -11.497 -8.213 1.00 86.69 99 LYS A N 1
ATOM 745 C CA . LYS A 1 99 ? 12.141 -12.580 -8.116 1.00 86.69 99 LYS A CA 1
ATOM 746 C C . LYS A 1 99 ? 12.272 -13.365 -9.423 1.00 86.69 99 LYS A C 1
ATOM 748 O O . LYS A 1 99 ? 13.380 -13.713 -9.817 1.00 86.69 99 LYS A O 1
ATOM 753 N N . ASN A 1 100 ? 11.147 -13.601 -10.093 1.00 89.00 100 ASN A N 1
ATOM 754 C CA . ASN A 1 100 ? 11.077 -14.337 -11.356 1.00 89.00 100 ASN A CA 1
ATOM 755 C C . ASN A 1 100 ? 10.815 -13.426 -12.567 1.00 89.00 100 ASN A C 1
ATOM 757 O O . ASN A 1 100 ? 10.514 -13.932 -13.645 1.00 89.00 100 ASN A O 1
ATOM 761 N N . ASN A 1 101 ? 10.898 -12.103 -12.404 1.00 86.12 101 ASN A N 1
ATOM 762 C CA . ASN A 1 101 ? 10.704 -11.166 -13.504 1.00 86.12 101 ASN A CA 1
ATOM 763 C C . ASN A 1 101 ? 11.971 -11.155 -14.389 1.00 86.12 101 ASN A C 1
ATOM 765 O O . ASN A 1 101 ? 13.043 -10.782 -13.899 1.00 86.12 101 ASN A O 1
ATOM 769 N N . PRO A 1 102 ? 11.895 -11.585 -15.662 1.00 89.75 102 PRO A N 1
ATOM 770 C CA . PRO A 1 102 ? 13.066 -11.656 -16.532 1.00 89.75 102 PRO A CA 1
ATOM 771 C C . PRO A 1 102 ? 13.656 -10.275 -16.839 1.00 89.75 102 PRO A C 1
ATOM 773 O O . PRO A 1 102 ? 14.877 -10.156 -16.905 1.00 89.75 102 PRO A O 1
ATOM 776 N N . ASP A 1 103 ? 12.823 -9.239 -16.959 1.00 89.44 103 ASP A N 1
ATOM 777 C CA . ASP A 1 103 ? 13.275 -7.879 -17.265 1.00 89.44 103 ASP A CA 1
ATOM 778 C C . ASP A 1 103 ? 14.048 -7.290 -16.079 1.00 89.44 103 ASP A C 1
ATOM 780 O O . ASP A 1 103 ? 15.155 -6.782 -16.243 1.00 89.44 103 ASP A O 1
ATOM 784 N N . PHE A 1 104 ? 13.504 -7.439 -14.867 1.00 82.94 104 PHE A N 1
ATOM 785 C CA . PHE A 1 104 ? 14.131 -6.955 -13.632 1.00 82.94 104 PHE A CA 1
ATOM 786 C C . PHE A 1 104 ? 15.504 -7.587 -13.368 1.00 82.94 104 PHE A C 1
ATOM 788 O O . PHE A 1 104 ? 16.395 -6.963 -12.795 1.00 82.94 104 PHE A O 1
ATOM 795 N N . ASN A 1 105 ? 15.675 -8.845 -13.771 1.00 80.06 105 ASN A N 1
ATOM 796 C CA . ASN A 1 105 ? 16.908 -9.594 -13.549 1.00 80.06 105 ASN A CA 1
ATOM 797 C C . ASN A 1 105 ? 17.931 -9.432 -14.685 1.00 80.06 105 ASN A C 1
ATOM 799 O O . ASN A 1 105 ? 19.028 -9.979 -14.579 1.00 80.06 105 ASN A O 1
ATOM 803 N N . ASN A 1 106 ? 17.589 -8.717 -15.762 1.00 86.31 106 ASN A N 1
ATOM 804 C CA . ASN A 1 106 ? 18.412 -8.631 -16.968 1.00 86.31 106 ASN A CA 1
ATOM 805 C C . ASN A 1 106 ? 18.420 -7.218 -17.575 1.00 86.31 106 ASN A C 1
ATOM 807 O O . ASN A 1 106 ? 18.275 -7.050 -18.789 1.00 86.31 106 ASN A O 1
ATOM 811 N N . PHE A 1 107 ? 18.585 -6.196 -16.730 1.00 85.44 107 PHE A N 1
ATOM 812 C CA . PHE A 1 107 ? 18.808 -4.832 -17.206 1.00 85.44 107 PHE A CA 1
ATOM 813 C C . PHE A 1 107 ? 20.084 -4.747 -18.060 1.00 85.44 107 PHE A C 1
ATOM 815 O O . PHE A 1 107 ? 21.075 -5.412 -17.755 1.00 85.44 107 PHE A O 1
ATOM 822 N N . PRO A 1 108 ? 20.084 -3.934 -19.128 1.00 87.56 108 PRO A N 1
ATOM 823 C CA . PRO A 1 108 ? 21.205 -3.856 -20.047 1.00 87.56 108 PRO A CA 1
ATOM 824 C C . PRO A 1 108 ? 22.318 -2.966 -19.481 1.00 87.56 108 PRO A C 1
ATOM 826 O O . PRO A 1 108 ? 22.051 -1.957 -18.829 1.00 87.56 108 PRO A O 1
ATOM 829 N N . ASP A 1 109 ? 23.570 -3.290 -19.804 1.00 87.88 109 ASP A N 1
ATOM 830 C CA . ASP A 1 109 ? 24.730 -2.444 -19.478 1.00 87.88 109 ASP A CA 1
ATOM 831 C C . ASP A 1 109 ? 24.952 -1.319 -20.504 1.00 87.88 109 ASP A C 1
ATOM 833 O O . ASP A 1 109 ? 25.587 -0.303 -20.207 1.00 87.88 109 ASP A O 1
ATOM 837 N N . LEU A 1 110 ? 24.464 -1.511 -21.734 1.00 86.19 110 LEU A N 1
ATOM 838 C CA . LEU A 1 110 ? 24.663 -0.620 -22.875 1.00 86.19 110 LEU A CA 1
ATOM 839 C C . LEU A 1 110 ? 23.320 -0.249 -23.506 1.00 86.19 110 LEU A C 1
ATOM 841 O O . LEU A 1 110 ? 22.411 -1.076 -23.570 1.00 86.19 110 LEU A O 1
ATOM 845 N N . PHE A 1 111 ? 23.226 0.961 -24.050 1.00 82.50 111 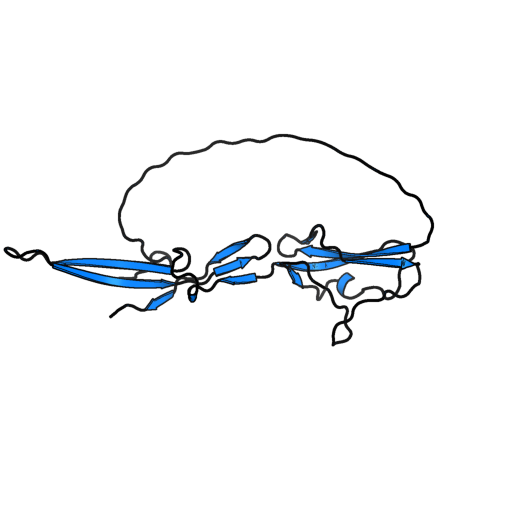PHE A N 1
ATOM 846 C CA . PHE A 1 111 ? 22.114 1.342 -24.919 1.00 82.50 111 PHE A CA 1
ATOM 847 C C . PHE A 1 111 ? 22.122 0.492 -26.198 1.00 82.50 111 PHE A C 1
ATOM 849 O O . PHE A 1 111 ? 23.166 0.372 -26.847 1.00 82.50 111 PHE A O 1
ATOM 856 N N . SER A 1 112 ? 20.974 -0.075 -26.582 1.00 86.44 112 SER A N 1
ATOM 857 C CA . SER A 1 112 ? 20.843 -0.792 -27.860 1.00 86.44 112 SER A CA 1
ATOM 858 C C . SER A 1 112 ? 20.740 0.157 -29.064 1.00 86.44 112 SER A C 1
ATOM 860 O O . SER A 1 112 ? 20.915 1.367 -28.935 1.00 86.44 112 SER A O 1
ATOM 862 N N . ASP A 1 113 ? 20.486 -0.382 -30.254 1.00 88.44 113 ASP A N 1
ATOM 863 C CA . ASP A 1 113 ? 20.218 0.396 -31.468 1.00 88.44 113 ASP A CA 1
ATOM 864 C C . ASP A 1 113 ? 18.768 0.908 -31.563 1.00 88.44 113 ASP A C 1
ATOM 866 O O . ASP A 1 113 ? 18.467 1.737 -32.426 1.00 88.44 113 ASP A O 1
ATOM 870 N N . ALA A 1 114 ? 17.892 0.470 -30.656 1.00 86.81 114 ALA A N 1
ATOM 871 C CA . ALA A 1 114 ? 16.499 0.884 -30.561 1.00 86.81 114 ALA A CA 1
ATOM 872 C C . ALA A 1 114 ? 16.090 1.237 -29.121 1.00 86.81 114 ALA A C 1
ATOM 874 O O . ALA A 1 114 ? 16.801 0.956 -28.152 1.00 86.81 114 ALA A O 1
ATOM 875 N N . ASP A 1 115 ? 14.914 1.852 -28.985 1.00 87.81 115 ASP A N 1
ATOM 876 C CA . ASP A 1 115 ? 14.302 2.080 -27.678 1.00 87.81 115 ASP A CA 1
ATOM 877 C C . ASP A 1 115 ? 13.930 0.733 -27.034 1.00 87.81 115 ASP A C 1
ATOM 879 O O . ASP A 1 115 ? 13.362 -0.147 -27.686 1.00 87.81 115 ASP A O 1
ATOM 883 N N . GLN A 1 116 ? 14.231 0.577 -25.747 1.00 85.75 116 GLN A N 1
ATOM 884 C CA . GLN A 1 116 ? 13.963 -0.640 -24.980 1.00 85.75 116 GLN A CA 1
ATOM 885 C C . GLN A 1 116 ? 13.067 -0.326 -23.787 1.00 85.75 116 GLN A C 1
ATOM 887 O O . GLN A 1 116 ? 13.137 0.752 -23.195 1.00 85.75 116 GLN A O 1
ATOM 892 N N . THR A 1 117 ? 12.233 -1.286 -23.401 1.00 91.50 117 THR A N 1
ATOM 893 C CA . THR A 1 117 ? 11.395 -1.193 -22.204 1.00 91.50 117 THR A CA 1
ATOM 894 C C . THR A 1 117 ? 11.604 -2.429 -21.349 1.00 91.50 117 THR A C 1
ATOM 896 O O . THR A 1 117 ? 11.523 -3.542 -21.859 1.00 91.50 117 THR A O 1
ATOM 899 N N . TYR A 1 118 ? 11.862 -2.209 -20.063 1.00 88.81 118 TYR A N 1
ATOM 900 C CA . TYR A 1 118 ? 12.039 -3.235 -19.044 1.00 88.81 118 TYR A CA 1
ATOM 901 C C . TYR A 1 118 ? 10.972 -3.043 -17.974 1.00 88.81 118 TYR A C 1
ATOM 903 O O . TYR A 1 118 ? 10.839 -1.956 -17.407 1.00 88.81 118 TYR A O 1
ATOM 911 N N . LYS A 1 119 ? 10.191 -4.086 -17.715 1.00 92.50 119 LYS A N 1
ATOM 912 C CA . LYS A 1 119 ? 9.077 -4.029 -16.770 1.00 92.50 119 LYS A CA 1
ATOM 913 C C . LYS A 1 119 ? 9.536 -4.342 -15.356 1.00 92.50 119 LYS A C 1
ATOM 915 O O . LYS A 1 119 ? 10.292 -5.285 -15.130 1.00 92.50 119 LYS A O 1
ATOM 920 N N . VAL A 1 120 ? 9.028 -3.589 -14.388 1.00 90.38 120 VAL A N 1
ATOM 921 C CA . VAL A 1 120 ? 9.284 -3.794 -12.959 1.00 90.38 120 VAL A CA 1
ATOM 922 C C . VAL A 1 120 ? 7.970 -3.819 -12.209 1.00 90.38 120 VAL A C 1
ATOM 924 O O . VAL A 1 120 ? 7.173 -2.891 -12.303 1.00 90.38 120 VAL A O 1
ATOM 927 N N . TYR A 1 121 ? 7.769 -4.861 -11.416 1.00 93.31 121 TYR A N 1
ATOM 928 C CA . TYR A 1 121 ? 6.587 -4.986 -10.587 1.00 93.31 121 TYR A CA 1
ATOM 929 C C . TYR A 1 121 ? 6.695 -4.147 -9.317 1.00 93.31 121 TYR A C 1
ATOM 931 O O . TYR A 1 121 ? 7.718 -4.161 -8.623 1.00 93.31 121 TYR A O 1
ATOM 939 N N . VAL A 1 122 ? 5.615 -3.456 -8.984 1.00 94.19 122 VAL A N 1
ATOM 940 C CA . VAL A 1 122 ? 5.426 -2.707 -7.742 1.00 94.19 122 VAL A CA 1
ATOM 941 C C . VAL A 1 122 ? 4.133 -3.140 -7.061 1.00 94.19 122 VAL A C 1
ATOM 943 O O . VAL A 1 122 ? 3.298 -3.811 -7.662 1.00 94.19 122 VAL A O 1
ATOM 946 N N . LYS A 1 123 ? 4.005 -2.793 -5.783 1.00 92.81 123 LYS A N 1
ATOM 947 C CA . LYS A 1 123 ? 2.795 -2.965 -4.975 1.00 92.81 123 LYS A CA 1
ATOM 948 C C . LYS A 1 123 ? 2.489 -1.679 -4.236 1.00 92.81 123 LYS A C 1
ATOM 950 O O . LYS A 1 123 ? 3.399 -0.884 -3.980 1.00 92.81 123 LYS A O 1
ATOM 955 N N . HIS A 1 124 ? 1.242 -1.504 -3.835 1.00 96.25 124 HIS A N 1
ATOM 956 C CA . HIS A 1 124 ? 0.823 -0.387 -3.008 1.00 96.25 124 HIS A CA 1
ATOM 957 C C . HIS A 1 124 ? 1.584 -0.408 -1.680 1.00 96.25 124 HIS A C 1
ATOM 959 O O . HIS A 1 124 ? 1.645 -1.424 -0.975 1.00 96.25 124 HIS A O 1
ATOM 965 N N . ALA A 1 125 ? 2.140 0.738 -1.297 1.00 90.88 125 ALA A N 1
ATOM 966 C CA . ALA A 1 125 ? 2.615 0.931 0.060 1.00 90.88 125 ALA A CA 1
ATOM 967 C C . ALA A 1 125 ? 1.418 0.864 1.023 1.00 90.88 125 ALA A C 1
ATOM 969 O O . ALA A 1 125 ? 0.312 1.318 0.718 1.00 90.88 125 ALA A O 1
ATOM 970 N N . LYS A 1 126 ? 1.639 0.275 2.199 1.00 91.31 126 LYS A N 1
ATOM 971 C CA . LYS A 1 126 ? 0.617 0.139 3.237 1.00 91.31 126 LYS A CA 1
ATOM 972 C C . LYS A 1 126 ? 1.062 0.889 4.485 1.00 91.31 126 LYS A C 1
ATOM 974 O O . LYS A 1 126 ? 2.173 0.675 4.970 1.00 91.31 126 LYS A O 1
ATOM 979 N N . GLU A 1 127 ? 0.184 1.725 5.020 1.00 92.94 127 GLU A N 1
ATOM 980 C CA . GLU A 1 127 ? 0.416 2.495 6.240 1.00 92.94 127 GLU A CA 1
ATOM 981 C C . GLU A 1 127 ? -0.451 1.952 7.385 1.00 92.94 127 GLU A C 1
ATOM 983 O O . GLU A 1 127 ? -1.657 1.751 7.237 1.00 92.94 127 GLU A O 1
ATOM 988 N N . LEU A 1 128 ? 0.149 1.712 8.554 1.00 93.12 128 LEU A N 1
ATOM 989 C CA . LEU A 1 128 ? -0.610 1.361 9.755 1.00 93.12 128 LEU A CA 1
ATOM 990 C C . LEU A 1 128 ? -1.284 2.612 10.325 1.00 93.12 128 LEU A C 1
ATOM 992 O O . LEU A 1 128 ? -0.610 3.538 10.769 1.00 93.12 128 LEU A O 1
ATOM 996 N N . VAL A 1 129 ? -2.607 2.575 10.442 1.00 93.81 129 VAL A N 1
ATOM 997 C CA . VAL A 1 129 ? -3.386 3.601 11.136 1.00 93.81 129 VAL A CA 1
ATOM 998 C C . VAL A 1 129 ? -3.723 3.105 12.540 1.00 93.81 129 VAL A C 1
ATOM 1000 O O . VAL A 1 129 ? -4.550 2.209 12.734 1.00 93.81 129 VAL A O 1
ATOM 1003 N N . SER A 1 130 ? -3.032 3.657 13.538 1.00 91.81 130 SER A N 1
ATOM 1004 C CA . SER A 1 130 ? -3.163 3.239 14.937 1.00 91.81 130 SER A CA 1
ATOM 1005 C C . SER A 1 130 ? -4.388 3.854 15.609 1.00 91.81 130 SER A C 1
ATOM 1007 O O . SER A 1 130 ? -4.576 5.069 15.578 1.00 91.81 130 SER A O 1
ATOM 1009 N N . ALA A 1 131 ? -5.163 3.038 16.323 1.00 89.06 131 ALA A N 1
ATOM 1010 C CA . ALA A 1 131 ? -6.284 3.511 17.131 1.00 89.06 131 ALA A CA 1
ATOM 1011 C C . ALA A 1 131 ? -5.863 4.516 18.213 1.00 89.06 131 ALA A C 1
ATOM 1013 O O . ALA A 1 131 ? -6.645 5.388 18.577 1.00 89.06 131 ALA A O 1
ATOM 1014 N N . ALA A 1 132 ? -4.624 4.414 18.708 1.00 87.56 132 ALA A N 1
ATOM 1015 C CA . ALA A 1 132 ? -4.106 5.262 19.784 1.00 87.56 132 ALA A CA 1
ATOM 1016 C C . ALA A 1 132 ? -4.049 6.752 19.409 1.00 87.56 132 ALA A C 1
ATOM 1018 O O . ALA A 1 132 ? -4.052 7.608 20.284 1.00 87.56 132 ALA A O 1
ATOM 1019 N N . THR A 1 133 ? -3.997 7.070 18.115 1.00 90.31 133 THR A N 1
ATOM 1020 C CA . THR A 1 133 ? -4.007 8.452 17.617 1.00 90.31 133 THR A CA 1
ATOM 1021 C C . THR A 1 133 ? -5.371 8.867 17.055 1.00 90.31 133 THR A C 1
ATOM 1023 O O . THR A 1 133 ? -5.499 9.970 16.532 1.00 90.31 133 THR A O 1
ATOM 1026 N N . HIS A 1 134 ? -6.393 8.009 17.181 1.00 88.81 134 HIS A N 1
ATOM 1027 C CA . HIS A 1 134 ? -7.715 8.159 16.558 1.00 88.81 134 HIS A CA 1
ATOM 1028 C C . HIS A 1 134 ? -8.869 7.970 17.562 1.00 88.81 134 HIS A C 1
ATOM 1030 O O . HIS A 1 134 ? -9.945 7.497 17.203 1.00 88.81 134 HIS A O 1
ATOM 1036 N N . GLU A 1 135 ? -8.681 8.358 18.829 1.00 86.00 135 GLU A N 1
ATOM 1037 C CA . GLU A 1 135 ? -9.698 8.206 19.889 1.00 86.00 135 GLU A CA 1
ATOM 1038 C C . GLU A 1 135 ? -11.021 8.944 19.602 1.00 86.00 135 GLU A C 1
ATOM 1040 O O . GLU A 1 135 ? -12.071 8.570 20.120 1.00 86.00 135 GLU A O 1
ATOM 1045 N N . GLY A 1 136 ? -10.988 9.986 18.764 1.00 87.06 136 GLY A N 1
ATOM 1046 C CA . GLY A 1 136 ? -12.175 10.735 18.338 1.00 87.06 136 GLY A CA 1
ATOM 1047 C C . GLY A 1 136 ? -12.915 10.147 17.131 1.00 87.06 136 GLY A C 1
ATOM 1048 O O . GLY A 1 136 ? -13.988 10.640 16.788 1.00 87.06 136 GLY A O 1
ATOM 1049 N N . ASP A 1 137 ? -12.368 9.121 16.474 1.00 91.19 137 ASP A N 1
ATOM 1050 C CA . ASP A 1 137 ? -12.959 8.522 15.278 1.00 91.19 137 ASP A CA 1
ATOM 1051 C C . ASP A 1 137 ? -13.657 7.197 15.617 1.00 91.19 137 ASP A C 1
ATOM 1053 O O . ASP A 1 137 ? -13.031 6.208 16.004 1.00 91.19 137 ASP A O 1
ATOM 1057 N N . SER A 1 138 ? -14.973 7.155 15.393 1.00 90.75 138 SER A N 1
ATOM 1058 C CA . SER A 1 138 ? -15.821 5.974 15.617 1.00 90.75 138 SER A CA 1
ATOM 1059 C C . SER A 1 138 ? -15.435 4.730 14.798 1.00 90.75 138 SER A C 1
ATOM 1061 O O . SER A 1 138 ? -15.870 3.612 15.110 1.00 90.75 138 SER A O 1
ATOM 1063 N N . ASN A 1 139 ? -14.611 4.902 13.759 1.00 92.19 139 ASN A N 1
ATOM 1064 C CA . ASN A 1 139 ? -14.025 3.808 12.998 1.00 92.19 139 ASN A CA 1
ATOM 1065 C C . ASN A 1 139 ? -12.869 3.120 13.727 1.00 92.19 139 ASN A C 1
ATOM 1067 O O . ASN A 1 139 ? -12.595 1.969 13.404 1.00 92.19 139 ASN A O 1
ATOM 1071 N N . TYR A 1 140 ? -12.220 3.769 14.694 1.00 92.31 140 TYR A N 1
ATOM 1072 C CA . TYR A 1 140 ? -11.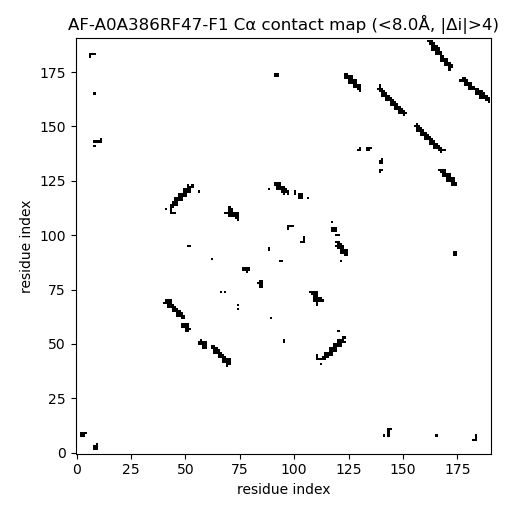072 3.227 15.434 1.00 92.31 140 TYR A CA 1
ATOM 1073 C C . TYR A 1 140 ? -11.340 3.095 16.930 1.00 92.31 140 TYR A C 1
ATOM 1075 O O . TYR A 1 140 ? -10.700 2.272 17.582 1.00 92.31 140 TYR A O 1
ATOM 1083 N N . TYR A 1 141 ? -12.292 3.862 17.461 1.00 92.25 141 TYR A N 1
ATOM 1084 C CA . TYR A 1 141 ? -12.612 3.945 18.879 1.00 92.25 141 TYR A CA 1
ATOM 1085 C C . TYR A 1 141 ? -14.130 3.949 19.091 1.00 92.25 141 TYR A C 1
ATOM 1087 O O . TYR A 1 141 ? -14.843 4.801 18.569 1.00 92.25 141 TYR A O 1
ATOM 1095 N N . ARG A 1 142 ? -14.653 3.014 19.887 1.00 90.75 142 ARG A N 1
ATOM 1096 C CA . ARG A 1 142 ? -16.074 2.975 20.269 1.00 90.75 142 ARG A CA 1
ATOM 1097 C C . ARG A 1 142 ? -16.202 2.811 21.775 1.00 90.75 142 ARG A C 1
ATOM 1099 O O . ARG A 1 142 ? -15.724 1.828 22.339 1.00 90.75 142 ARG A O 1
ATOM 1106 N N . ARG A 1 143 ? -16.891 3.754 22.416 1.00 87.94 143 ARG A N 1
ATOM 1107 C CA . ARG A 1 143 ? -17.286 3.663 23.823 1.00 87.94 143 ARG A CA 1
ATOM 1108 C C . ARG A 1 143 ? -18.735 3.223 23.902 1.00 87.94 143 ARG A C 1
ATOM 1110 O O . ARG A 1 143 ? -19.595 3.879 23.329 1.00 87.94 143 ARG A O 1
ATOM 1117 N N . ILE A 1 144 ? -18.988 2.141 24.624 1.00 86.06 144 ILE A N 1
ATOM 1118 C CA . ILE A 1 144 ? -20.339 1.649 24.887 1.00 86.06 144 ILE A CA 1
ATOM 1119 C C . ILE A 1 144 ? -20.657 1.940 26.344 1.00 86.06 144 ILE A C 1
ATOM 1121 O O . ILE A 1 144 ? -19.887 1.551 27.227 1.00 86.06 144 ILE A O 1
ATOM 1125 N N . THR A 1 145 ? -21.774 2.619 26.596 1.00 84.31 145 THR A N 1
ATOM 1126 C CA . THR A 1 145 ? -22.174 3.018 27.951 1.00 84.31 145 THR A CA 1
ATOM 1127 C C . THR A 1 145 ? -23.472 2.324 28.329 1.00 84.31 145 THR A C 1
ATOM 1129 O O . THR A 1 145 ? -24.467 2.416 27.616 1.00 84.31 145 THR A O 1
ATOM 1132 N N . ARG A 1 146 ? -23.496 1.650 29.481 1.00 81.31 146 ARG A N 1
ATOM 1133 C CA . ARG A 1 146 ? -24.740 1.148 30.078 1.00 81.31 146 ARG A CA 1
ATOM 1134 C C . ARG A 1 146 ? -25.135 2.030 31.252 1.00 81.31 146 ARG A C 1
ATOM 1136 O O . ARG A 1 146 ? -24.297 2.350 32.087 1.00 81.31 146 ARG A O 1
ATOM 1143 N N . ALA A 1 147 ? -26.415 2.373 31.337 1.00 84.31 147 ALA A N 1
ATOM 1144 C CA . ALA A 1 147 ? -27.000 3.068 32.476 1.00 84.31 147 ALA A CA 1
ATOM 1145 C C . ALA A 1 147 ? -27.989 2.139 33.194 1.00 84.31 147 ALA A C 1
ATOM 1147 O O . ALA A 1 147 ? -28.869 1.551 32.567 1.00 84.31 147 ALA A O 1
ATOM 1148 N N . ILE A 1 148 ? -27.844 2.003 34.509 1.00 80.62 148 ILE A N 1
ATOM 1149 C CA . ILE A 1 148 ? -28.719 1.223 35.383 1.00 80.62 148 ILE 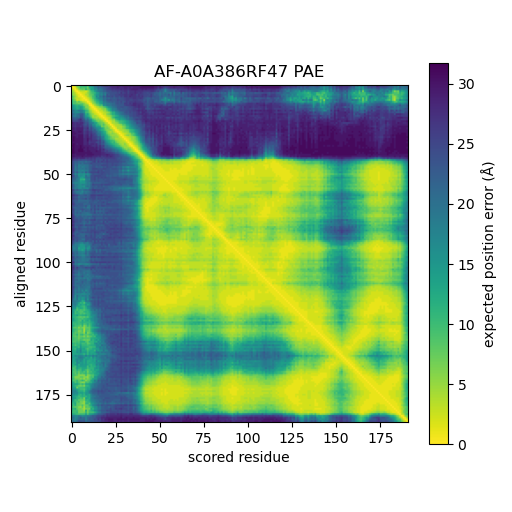A CA 1
ATOM 1150 C C . ILE A 1 148 ? -29.458 2.208 36.282 1.00 80.62 148 ILE A C 1
ATOM 1152 O O . ILE A 1 148 ? -28.861 2.783 37.190 1.00 80.62 148 ILE A O 1
ATOM 1156 N N . THR A 1 149 ? -30.754 2.397 36.042 1.00 84.69 149 THR A N 1
ATOM 1157 C CA . THR A 1 149 ? -31.603 3.249 36.883 1.00 84.69 149 THR A CA 1
ATOM 1158 C C . THR A 1 149 ? -32.310 2.416 37.951 1.00 84.69 149 THR A C 1
ATOM 1160 O O . THR A 1 149 ? -33.079 1.509 37.635 1.00 84.69 149 THR A O 1
ATOM 1163 N N . GLN A 1 150 ? -32.071 2.728 39.223 1.00 79.88 150 GLN A N 1
ATOM 1164 C CA . GLN A 1 150 ? -32.747 2.126 40.367 1.00 79.88 150 GLN A CA 1
ATOM 1165 C C . GLN A 1 150 ? -33.948 2.989 40.766 1.00 79.88 150 GLN A C 1
ATOM 1167 O O . GLN A 1 150 ? -33.802 4.159 41.117 1.00 79.88 150 GLN A O 1
ATOM 1172 N N . ASN A 1 151 ? -35.142 2.397 40.732 1.00 87.50 151 ASN A N 1
ATOM 1173 C CA . ASN A 1 151 ? -36.383 3.036 41.162 1.00 87.50 151 ASN A CA 1
ATOM 1174 C C . ASN A 1 151 ? -36.854 2.398 42.471 1.00 87.50 151 ASN A C 1
ATOM 1176 O O . ASN A 1 151 ? -37.372 1.282 42.465 1.00 87.50 151 ASN A O 1
ATOM 1180 N N . VAL A 1 152 ? -36.681 3.105 43.589 1.00 87.12 152 VAL A N 1
ATOM 1181 C CA . VAL A 1 152 ? -37.174 2.669 44.903 1.00 87.12 152 VAL A CA 1
ATOM 1182 C C . VAL A 1 152 ? -38.464 3.437 45.228 1.00 87.12 152 VAL A C 1
ATOM 1184 O O . VAL A 1 152 ? -38.447 4.669 45.177 1.00 8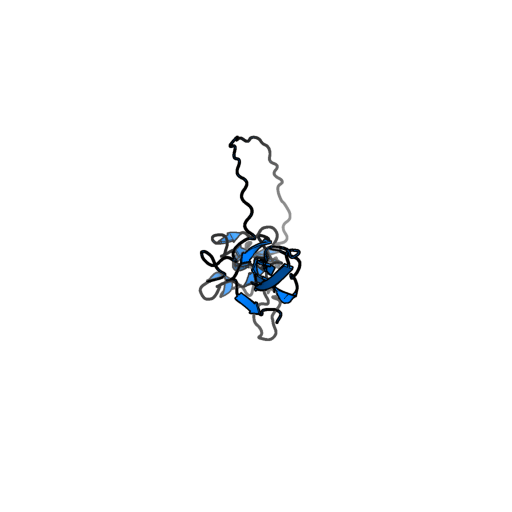7.12 152 VAL A O 1
ATOM 1187 N N . PRO A 1 153 ? -39.588 2.766 45.554 1.00 84.50 153 PRO A N 1
ATOM 1188 C CA . PRO A 1 153 ? -40.848 3.440 45.871 1.00 84.50 153 PRO A CA 1
ATOM 1189 C C . PRO A 1 153 ? -40.689 4.481 46.985 1.00 84.50 153 PRO A C 1
ATOM 1191 O O . PRO A 1 153 ? -40.105 4.204 48.030 1.00 84.50 153 PRO A O 1
ATOM 1194 N N . GLY A 1 154 ? -41.208 5.689 46.758 1.00 84.44 154 GLY A N 1
ATOM 1195 C CA . GLY A 1 154 ? -41.088 6.805 47.701 1.00 84.44 154 GLY A CA 1
ATOM 1196 C C . GLY A 1 154 ? -39.725 7.514 47.706 1.00 84.44 154 GLY A C 1
ATOM 1197 O O . GLY A 1 154 ? -39.558 8.465 48.465 1.00 84.44 154 GLY A O 1
ATOM 1198 N N . GLN A 1 155 ? -38.769 7.106 46.862 1.00 86.38 155 GLN A N 1
ATOM 1199 C CA . GLN A 1 155 ? -37.470 7.770 46.695 1.00 86.38 155 GLN A CA 1
ATOM 1200 C C . GLN A 1 155 ? -37.291 8.309 45.270 1.00 86.38 155 GLN A C 1
ATOM 1202 O O . GLN A 1 155 ? -37.979 7.903 44.333 1.00 86.38 155 GLN A O 1
ATOM 1207 N N . LYS A 1 156 ? -36.345 9.241 45.099 1.00 88.38 156 LYS A N 1
ATOM 1208 C CA . LYS A 1 156 ? -35.929 9.691 43.766 1.00 88.38 156 LYS A CA 1
ATOM 1209 C C . LYS A 1 156 ? -35.116 8.583 43.077 1.00 88.38 156 LYS A C 1
ATOM 1211 O O . LYS A 1 156 ? -34.288 7.969 43.749 1.00 88.38 156 LYS A O 1
ATOM 1216 N N . PRO A 1 157 ? -35.302 8.354 41.766 1.00 87.88 157 PRO A N 1
ATOM 1217 C CA . PRO A 1 157 ? -34.482 7.410 41.014 1.00 87.88 157 PRO A CA 1
ATOM 1218 C C . PRO A 1 157 ? -32.987 7.748 41.083 1.00 87.88 157 PRO A C 1
ATOM 1220 O O . PRO A 1 157 ? -32.618 8.925 41.047 1.00 87.88 157 PRO A O 1
ATOM 1223 N N . THR A 1 158 ? -32.132 6.728 41.122 1.00 85.25 158 THR A N 1
ATOM 1224 C CA . THR A 1 158 ? -30.669 6.866 41.002 1.00 85.25 158 THR A CA 1
ATOM 1225 C C . THR A 1 158 ? -30.179 6.152 39.747 1.00 85.25 158 THR A C 1
ATOM 1227 O O . THR A 1 158 ? -30.751 5.139 39.359 1.00 85.25 158 THR A O 1
ATOM 1230 N N . THR A 1 159 ? -29.130 6.659 39.097 1.00 86.12 159 THR A N 1
ATOM 1231 C CA . THR A 1 159 ? -28.549 6.043 37.892 1.00 86.12 159 THR A CA 1
ATOM 1232 C C . THR A 1 159 ? -27.076 5.736 38.120 1.00 86.12 159 THR A C 1
ATOM 1234 O O . THR A 1 159 ? -26.329 6.601 38.569 1.00 86.12 159 THR A O 1
ATOM 1237 N N . ILE A 1 160 ? -26.666 4.515 37.786 1.00 83.44 160 ILE A N 1
ATOM 1238 C CA . ILE A 1 160 ? -25.274 4.058 37.768 1.00 83.44 160 ILE A CA 1
ATOM 1239 C C . ILE A 1 160 ? -24.873 3.873 36.306 1.00 83.44 160 ILE A C 1
ATOM 1241 O O . ILE A 1 160 ? -25.617 3.253 35.549 1.00 83.44 160 ILE A O 1
ATOM 1245 N N . THR A 1 161 ? -23.726 4.406 35.897 1.00 83.94 161 THR A N 1
ATOM 1246 C CA . THR A 1 161 ? -23.215 4.271 34.528 1.00 83.94 161 THR A CA 1
ATOM 1247 C C . THR A 1 161 ? -21.916 3.489 34.515 1.00 83.94 161 THR A C 1
ATOM 1249 O O . THR A 1 161 ? -20.984 3.883 35.207 1.00 83.94 161 THR A O 1
ATOM 1252 N N . ASP A 1 162 ? -21.830 2.471 33.660 1.00 78.62 162 ASP A N 1
ATOM 1253 C CA . ASP A 1 162 ? -20.576 1.772 33.376 1.00 78.62 162 ASP A CA 1
ATOM 1254 C C . ASP A 1 162 ? -20.245 1.918 31.894 1.00 78.62 162 ASP A C 1
ATOM 1256 O O . ASP A 1 162 ? -21.145 1.874 31.047 1.00 78.62 162 ASP A O 1
ATOM 1260 N N . SER A 1 163 ? -18.961 2.046 31.566 1.00 83.50 163 SER A N 1
ATOM 1261 C CA . SER A 1 163 ? -18.514 2.137 30.178 1.00 83.50 163 SER A CA 1
ATOM 1262 C C . SER A 1 163 ? -17.418 1.129 29.853 1.00 83.50 163 SER A C 1
ATOM 1264 O O . SER A 1 163 ? -16.613 0.742 30.701 1.00 83.50 163 SER A O 1
ATOM 1266 N N . ILE A 1 164 ? -17.414 0.684 28.600 1.00 85.00 164 ILE A N 1
ATOM 1267 C CA . ILE A 1 164 ? -16.360 -0.144 28.018 1.00 85.00 164 ILE A CA 1
ATOM 1268 C C . ILE A 1 164 ? -15.892 0.494 26.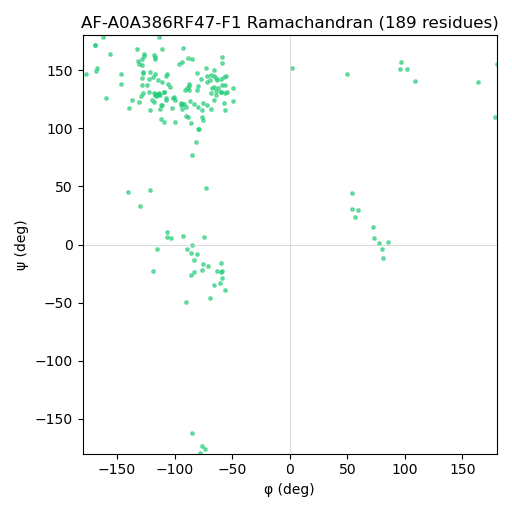721 1.00 85.00 164 ILE A C 1
ATOM 1270 O O . ILE A 1 164 ? -16.694 1.040 25.962 1.00 85.00 164 ILE A O 1
ATOM 1274 N N . ILE A 1 165 ? -14.593 0.407 26.462 1.00 88.88 165 ILE A N 1
ATOM 1275 C CA . ILE A 1 165 ? -13.985 0.967 25.261 1.00 88.88 165 ILE A CA 1
ATOM 1276 C C . ILE A 1 165 ? -13.473 -0.172 24.391 1.00 88.88 165 ILE A C 1
ATOM 1278 O O . ILE A 1 165 ? -12.748 -1.055 24.854 1.00 88.88 165 ILE A O 1
ATOM 1282 N N . PHE A 1 166 ? -13.825 -0.122 23.114 1.00 91.94 166 PHE A N 1
ATOM 1283 C CA . PHE A 1 166 ? -13.248 -0.953 22.074 1.00 91.94 166 PHE A CA 1
ATOM 1284 C C . PHE A 1 166 ? -12.419 -0.100 21.130 1.00 91.94 166 PHE A C 1
ATOM 1286 O O . PHE A 1 166 ? -12.832 0.992 20.744 1.00 91.94 166 PHE A O 1
ATOM 1293 N N . THR A 1 167 ? -11.279 -0.636 20.715 1.00 94.25 167 THR A N 1
ATOM 1294 C CA . THR A 1 167 ? -10.404 -0.026 19.717 1.00 94.25 167 THR A CA 1
ATOM 1295 C C . THR A 1 167 ? -10.055 -1.014 18.612 1.00 94.25 167 THR A C 1
ATOM 1297 O O . THR A 1 167 ? -10.094 -2.225 18.827 1.00 94.25 167 THR A O 1
ATOM 1300 N N . ARG A 1 168 ? -9.729 -0.524 17.416 1.00 95.62 168 ARG A N 1
ATOM 1301 C CA . ARG A 1 168 ? -9.135 -1.327 16.335 1.00 95.62 168 ARG A CA 1
ATOM 1302 C C . ARG A 1 168 ? -8.182 -0.480 15.509 1.00 95.62 168 ARG A C 1
ATOM 1304 O O . ARG A 1 168 ? -8.451 0.695 15.298 1.00 95.62 168 ARG A O 1
ATOM 1311 N N . ASN A 1 169 ? -7.119 -1.088 14.997 1.00 93.38 169 ASN A N 1
ATOM 1312 C CA . ASN A 1 169 ? -6.245 -0.444 14.015 1.00 93.38 169 ASN A CA 1
ATOM 1313 C C . ASN A 1 169 ? -6.802 -0.625 12.597 1.00 93.38 169 ASN A C 1
ATOM 1315 O O . ASN A 1 169 ? -7.582 -1.546 12.338 1.00 93.38 169 ASN A O 1
ATOM 1319 N N . GLY A 1 170 ? -6.364 0.230 11.682 1.00 95.38 170 GLY A N 1
ATOM 1320 C CA . GLY A 1 170 ? -6.573 0.092 10.245 1.00 95.38 170 GLY A CA 1
ATOM 1321 C C . GLY A 1 170 ? -5.246 -0.035 9.509 1.00 95.38 170 GLY A C 1
ATOM 1322 O O . GLY A 1 170 ? -4.191 0.289 10.049 1.00 95.38 170 GLY A O 1
ATOM 1323 N N . VAL A 1 171 ? -5.299 -0.507 8.273 1.00 95.81 171 VAL A N 1
ATOM 1324 C CA . VAL A 1 171 ? -4.187 -0.438 7.326 1.00 95.81 171 VAL A CA 1
ATOM 1325 C C . VAL A 1 171 ? -4.684 0.332 6.117 1.00 95.81 171 VAL A C 1
ATOM 1327 O O . VAL A 1 171 ? -5.628 -0.109 5.460 1.00 95.81 171 VAL A O 1
ATOM 1330 N N . LYS A 1 172 ? -4.078 1.491 5.873 1.00 95.25 172 LYS A N 1
ATOM 1331 C CA . LYS A 1 172 ? -4.371 2.352 4.738 1.00 95.25 172 LYS A CA 1
ATOM 1332 C C . LYS A 1 172 ? -3.530 1.930 3.545 1.00 95.25 172 LYS A C 1
ATOM 1334 O O . LYS A 1 172 ? -2.328 1.700 3.660 1.00 95.25 172 LYS A O 1
ATOM 1339 N N . ASP A 1 173 ? -4.186 1.823 2.411 1.00 97.06 173 ASP A N 1
ATOM 1340 C CA . ASP A 1 173 ? -3.568 1.694 1.110 1.00 97.06 173 ASP A CA 1
ATOM 1341 C C . ASP A 1 173 ? -3.187 3.086 0.591 1.00 97.06 173 ASP A C 1
ATOM 1343 O O . ASP A 1 173 ? -4.031 3.973 0.485 1.00 97.06 173 ASP A O 1
ATOM 1347 N N . GLU A 1 174 ? -1.905 3.309 0.320 1.00 92.38 174 GLU A N 1
ATOM 1348 C CA . GLU A 1 174 ? -1.399 4.642 -0.017 1.00 92.38 174 GLU A CA 1
ATOM 1349 C C . GLU A 1 174 ? -1.742 5.100 -1.443 1.00 92.38 174 GLU A C 1
ATOM 1351 O O . GLU A 1 174 ? -1.653 6.296 -1.723 1.00 92.38 174 GLU A O 1
ATOM 1356 N N . VAL A 1 175 ? -2.142 4.184 -2.329 1.00 93.19 175 VAL A N 1
ATOM 1357 C CA . VAL A 1 175 ? -2.508 4.491 -3.721 1.00 93.19 175 VAL A CA 1
ATOM 1358 C C . VAL A 1 175 ? -3.999 4.797 -3.823 1.00 93.19 175 VAL A C 1
ATOM 1360 O O . VAL A 1 175 ? -4.389 5.823 -4.378 1.00 93.19 175 VAL A O 1
ATOM 1363 N N . THR 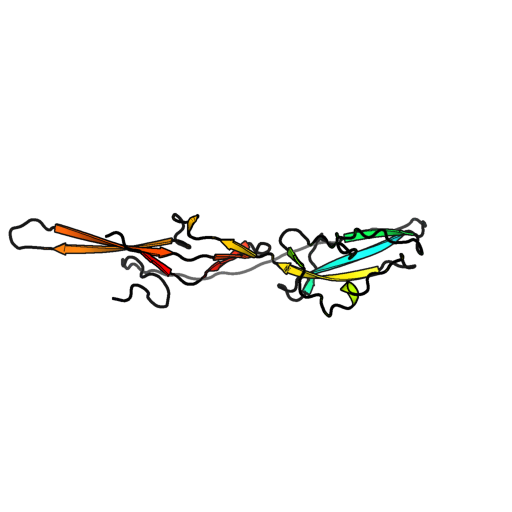A 1 176 ? -4.834 3.934 -3.249 1.00 95.56 176 THR A N 1
ATOM 1364 C CA . THR A 1 176 ? -6.302 4.059 -3.301 1.00 95.56 176 THR A CA 1
ATOM 1365 C C . THR A 1 176 ? -6.859 4.954 -2.193 1.00 95.56 176 THR A C 1
ATOM 1367 O O . THR A 1 176 ? -7.920 5.553 -2.350 1.00 95.56 176 THR A O 1
ATOM 1370 N N . GLY A 1 177 ? -6.148 5.068 -1.068 1.00 94.19 177 GLY A N 1
ATOM 1371 C CA . GLY A 1 177 ? -6.625 5.726 0.148 1.00 94.19 177 GLY A CA 1
ATOM 1372 C C . GLY A 1 177 ? -7.545 4.855 1.010 1.00 94.19 177 GLY A C 1
ATOM 1373 O O . GLY A 1 177 ? -7.920 5.286 2.104 1.00 94.19 177 GLY A O 1
ATOM 1374 N N . ASP A 1 178 ? -7.889 3.647 0.558 1.00 95.38 178 ASP A N 1
ATOM 1375 C CA . ASP A 1 178 ? -8.804 2.755 1.264 1.00 95.38 178 ASP A CA 1
ATOM 1376 C C . ASP A 1 178 ? -8.188 2.224 2.560 1.00 95.38 178 ASP A C 1
ATOM 1378 O O . ASP A 1 178 ? -7.006 1.885 2.633 1.00 95.38 178 ASP A O 1
ATOM 1382 N N . VAL A 1 179 ? -9.013 2.106 3.603 1.00 95.75 179 VAL A N 1
ATOM 1383 C CA . VAL A 1 179 ? -8.591 1.570 4.901 1.00 95.75 179 VAL A CA 1
ATOM 1384 C C . VAL A 1 179 ? -9.246 0.222 5.154 1.00 95.75 179 VAL A C 1
ATOM 1386 O O . VAL A 1 179 ? -10.464 0.111 5.291 1.00 95.75 179 VAL A O 1
ATOM 1389 N N . THR A 1 180 ? -8.418 -0.807 5.316 1.00 96.25 180 THR A N 1
ATOM 1390 C CA . THR A 1 180 ? -8.867 -2.109 5.813 1.00 96.25 180 THR A CA 1
ATOM 1391 C C . THR A 1 180 ? -8.751 -2.146 7.329 1.00 96.25 180 THR A C 1
ATOM 1393 O O . THR A 1 180 ? -7.660 -2.040 7.891 1.00 96.25 180 THR A O 1
ATOM 1396 N N . TYR A 1 181 ? -9.880 -2.313 8.011 1.00 95.06 181 TYR A N 1
ATOM 1397 C CA . TYR A 1 181 ? -9.925 -2.328 9.469 1.00 95.06 181 TYR A CA 1
ATOM 1398 C C . TYR A 1 181 ? -9.672 -3.718 10.055 1.00 95.06 181 TYR A C 1
ATOM 1400 O O . TYR A 1 181 ? -10.239 -4.718 9.615 1.00 95.06 181 TYR A O 1
ATOM 1408 N N . GLY A 1 182 ? -8.860 -3.762 11.111 1.00 90.06 182 GLY A N 1
ATOM 1409 C CA . GLY A 1 182 ? -8.645 -4.954 11.920 1.00 90.06 182 GLY A CA 1
ATOM 1410 C C . GLY A 1 182 ? -9.830 -5.289 12.830 1.00 90.06 182 GLY A C 1
ATOM 1411 O O . GLY A 1 182 ? -10.880 -4.642 12.828 1.00 90.06 182 GLY A O 1
ATOM 1412 N N . LYS A 1 183 ? -9.651 -6.325 13.653 1.00 92.56 183 LYS A N 1
ATOM 1413 C CA . LYS A 1 183 ? -10.654 -6.728 14.646 1.00 92.56 183 LYS A CA 1
ATOM 1414 C C . LYS A 1 183 ? -10.715 -5.721 15.793 1.00 92.56 183 LYS A C 1
ATOM 1416 O O . LYS A 1 183 ? -9.687 -5.199 16.216 1.00 92.56 183 LYS A O 1
ATOM 1421 N N . TRP A 1 184 ? -11.913 -5.516 16.331 1.00 92.81 184 TRP A N 1
ATOM 1422 C CA . TRP A 1 184 ? -12.102 -4.772 17.572 1.00 92.81 184 TRP A CA 1
ATOM 1423 C C . TRP A 1 184 ? -11.511 -5.524 18.766 1.00 92.81 184 TRP A C 1
ATOM 1425 O O . TRP A 1 184 ? -11.727 -6.725 18.939 1.00 92.81 184 TRP A O 1
ATOM 1435 N N . THR A 1 185 ? -10.791 -4.793 19.607 1.00 90.69 185 THR A N 1
ATOM 1436 C CA . THR A 1 185 ? -10.183 -5.254 20.856 1.00 90.69 185 THR A CA 1
ATOM 1437 C C . THR A 1 185 ? -10.690 -4.416 22.019 1.00 90.69 185 THR A C 1
ATOM 1439 O O . THR A 1 185 ? -10.884 -3.213 21.877 1.00 90.69 185 THR A O 1
ATOM 1442 N N . LEU A 1 186 ? -10.918 -5.041 23.174 1.00 88.56 186 LEU A N 1
ATOM 1443 C CA . LEU A 1 186 ? -11.296 -4.328 24.392 1.00 88.56 186 LEU A CA 1
ATOM 1444 C C . LEU A 1 186 ? -10.074 -3.563 24.923 1.00 88.56 186 LEU A C 1
ATOM 1446 O O . LEU A 1 186 ? -9.069 -4.183 25.263 1.00 88.56 186 LEU A O 1
ATOM 1450 N N . ALA A 1 187 ? -10.171 -2.239 25.021 1.00 79.88 187 ALA A N 1
ATOM 1451 C CA . ALA A 1 187 ? -9.085 -1.367 25.473 1.00 79.88 187 ALA A CA 1
ATOM 1452 C C . ALA A 1 187 ? -9.001 -1.227 27.006 1.00 79.88 187 ALA A C 1
ATOM 1454 O O . ALA A 1 187 ? -8.081 -0.582 27.493 1.00 79.88 187 ALA A O 1
ATOM 1455 N N . THR A 1 188 ? -9.905 -1.896 27.740 1.00 66.31 188 THR A N 1
ATOM 1456 C CA . THR A 1 188 ? -10.182 -1.877 29.198 1.00 66.31 188 THR A CA 1
ATOM 1457 C C . THR A 1 188 ? -11.326 -0.949 29.648 1.00 66.31 188 THR A C 1
ATOM 1459 O O . THR A 1 188 ? -11.776 -0.068 28.919 1.00 66.31 188 THR A O 1
ATOM 1462 N N . THR A 1 189 ? -11.882 -1.285 30.816 1.00 46.38 189 THR A N 1
ATOM 1463 C CA . THR A 1 189 ? -12.983 -0.647 31.563 1.00 46.38 189 THR A CA 1
ATOM 1464 C C . THR A 1 189 ? -12.441 0.418 32.512 1.00 46.38 189 THR A C 1
ATOM 1466 O O . THR A 1 189 ? -11.528 0.102 33.280 1.00 46.38 189 THR A O 1
ATOM 1469 N N . ASP A 1 190 ? -13.054 1.603 32.560 1.00 40.19 190 ASP A N 1
ATOM 1470 C CA . ASP A 1 190 ? -12.944 2.445 33.757 1.00 40.19 190 ASP A CA 1
ATOM 1471 C C . ASP A 1 190 ? -13.576 1.693 34.946 1.00 40.19 190 ASP A C 1
ATOM 1473 O O . ASP A 1 190 ? -14.610 1.035 34.793 1.00 40.19 190 ASP A O 1
ATOM 1477 N N . LYS A 1 191 ? -12.875 1.707 36.086 1.00 34.97 191 LYS A N 1
ATOM 1478 C CA . LYS A 1 191 ? -13.270 1.052 37.345 1.00 34.97 191 LYS A CA 1
ATOM 1479 C C . LYS A 1 191 ? -14.416 1.768 38.042 1.00 34.97 191 LYS A C 1
ATOM 1481 O O . LYS A 1 191 ? -14.411 3.017 38.021 1.00 34.97 191 LYS A O 1
#

Nearest PDB structures (foldseek):
  1ozb-assembly1_A  TM=2.543E-01  e=5.867E-01  Haemophilus influenzae
  3bgh-assembly1_A  TM=2.987E-01  e=1.934E+00  Helicobacter pylori 26695
  1fx3-assembly1_D  TM=2.799E-01  e=1.541E+00  Haemophilus influenzae
  8rn2-assembly1_C  TM=2.452E-01  e=2.719E+00  Influenza B virus (B/Memphis/13/2003)
  8rn8-assembly1_C  TM=2.210E-01  e=2.877E+00  Influenza B virus (B/Memphis/13/2003)

Solvent-accessible surface area (backbone atoms only — not comparable to full-atom values): 12097 Å² total; per-residue (Å²): 129,81,65,50,58,98,71,37,74,52,70,82,89,75,93,85,87,89,90,91,85,91,90,90,90,86,90,88,86,91,83,89,89,87,88,86,88,92,77,95,62,72,62,28,39,45,31,42,38,40,20,27,61,82,58,83,54,37,73,48,78,99,53,60,48,76,48,74,43,43,48,72,38,73,56,89,70,58,55,42,99,86,73,41,81,54,76,83,57,48,91,43,38,34,80,35,88,42,90,84,36,67,41,64,75,57,70,71,64,46,38,48,95,52,71,45,80,34,55,39,41,24,28,67,28,74,44,80,43,56,27,90,84,28,68,89,37,75,88,20,25,45,78,37,72,49,76,50,74,50,79,49,91,98,54,80,69,45,75,50,77,52,49,41,34,35,32,22,39,32,38,30,33,57,71,82,65,50,67,53,69,55,70,66,40,79,74,58,60,78,130

Radius of gyration: 29.19 Å; Cα contacts (8 Å, |Δi|>4): 303; chains: 1; bounding box: 68×30×85 Å

pLDDT: mean 75.33, std 22.92, range [23.02, 97.06]

Secondary structure (DSSP, 8-state):
--SEETTEEPP-------------------------------EEEEEEEEEEGGGTTEE-TT--EEEEEETTSBP---B-TTSSB---PPTTEEE---TT-TTTT---SB--SS-EEEEEEEEE-EEEE-GGG-TT-TTTEEEEEEEEEE--TTS--EEEEEEEEEE--EEEETTT--EEE---EEEEE--

Organism: Lactobacillus helveticus (NCBI:txid1587)

Mean predicted aligned error: 12.57 Å

Foldseek 3Di:
DPCDDVLHGDDPDDDDDDDDDDDDDDDDDDDDDDDDDDDDDLKAKEKEWEFEPVVVRHTDPPFIDIDIDHFFDFDPFDADPVRHGDDDGPPQKDFDPCVPQPLRVDPDRGHHSYYHYGYTYIYGDKDKAALVVVCVDPLFKDKDKDWDWDDDPPDDIDIDIWIWMWGWMWIAGSPVRDTDIDGIDTPDTDD